Protein AF-A0A5N5WUH3-F1 (afdb_monomer_lite)

Structure (mmCIF, N/CA/C/O backbone):
data_AF-A0A5N5WUH3-F1
#
_entry.id   AF-A0A5N5WUH3-F1
#
loop_
_atom_site.group_PDB
_atom_site.id
_atom_site.type_symbol
_atom_site.label_atom_id
_atom_site.label_alt_id
_atom_site.label_comp_id
_atom_site.label_asym_id
_atom_site.label_entity_id
_atom_site.label_seq_id
_atom_site.pdbx_PDB_ins_code
_atom_site.Cartn_x
_atom_site.Cartn_y
_atom_site.Cartn_z
_atom_site.occupancy
_atom_site.B_iso_or_equiv
_atom_site.auth_seq_id
_atom_site.auth_comp_id
_atom_site.auth_asym_id
_atom_site.auth_atom_id
_atom_site.pdbx_PDB_model_num
ATOM 1 N N . MET A 1 1 ? 9.264 -6.923 16.067 1.00 54.09 1 MET A N 1
ATOM 2 C CA . MET A 1 1 ? 10.615 -6.624 15.528 1.00 54.09 1 MET A CA 1
ATOM 3 C C . MET A 1 1 ? 11.077 -7.596 14.438 1.00 54.09 1 MET A C 1
ATOM 5 O O . MET A 1 1 ? 11.606 -7.121 13.444 1.00 54.09 1 MET A O 1
ATOM 9 N N . ALA A 1 2 ? 10.842 -8.912 14.563 1.00 73.06 2 ALA A N 1
ATOM 10 C CA . ALA A 1 2 ? 11.359 -9.926 13.626 1.00 73.06 2 ALA A CA 1
ATOM 11 C C . ALA A 1 2 ? 10.974 -9.742 12.137 1.00 73.06 2 ALA A C 1
ATOM 13 O O . ALA A 1 2 ? 11.733 -10.150 11.269 1.00 73.06 2 ALA A O 1
ATOM 14 N N . VAL A 1 3 ? 9.836 -9.103 11.831 1.00 82.75 3 VAL A N 1
ATOM 15 C CA . VAL A 1 3 ? 9.354 -8.883 10.448 1.00 82.75 3 VAL A CA 1
ATOM 16 C C . VAL A 1 3 ? 9.852 -7.560 9.841 1.00 82.75 3 VAL A C 1
ATOM 18 O O . VAL A 1 3 ? 9.926 -7.424 8.625 1.00 82.75 3 VAL A O 1
ATOM 21 N N . LEU A 1 4 ? 10.246 -6.586 10.668 1.00 84.19 4 LEU A N 1
ATOM 22 C CA . LEU A 1 4 ? 10.604 -5.241 10.200 1.00 84.19 4 LEU A CA 1
ATOM 23 C C . LEU A 1 4 ? 11.957 -5.213 9.479 1.00 84.19 4 LEU A C 1
ATOM 25 O O . LEU A 1 4 ? 12.091 -4.570 8.442 1.00 84.19 4 LEU A O 1
ATOM 29 N N . LEU A 1 5 ? 12.953 -5.915 10.025 1.00 87.06 5 LEU A N 1
ATOM 30 C CA . LEU A 1 5 ? 14.276 -6.012 9.413 1.00 87.06 5 LEU A CA 1
ATOM 31 C C . LEU A 1 5 ? 14.218 -6.656 8.016 1.00 87.06 5 LEU A C 1
ATOM 33 O O . LEU A 1 5 ? 14.697 -6.020 7.078 1.00 87.06 5 LEU A O 1
ATOM 37 N N . PRO A 1 6 ? 13.614 -7.851 7.825 1.00 87.75 6 PRO A N 1
ATOM 38 C CA . PRO A 1 6 ? 13.508 -8.425 6.490 1.00 87.75 6 PRO A CA 1
ATOM 39 C C . PRO A 1 6 ? 12.703 -7.519 5.559 1.00 87.75 6 PRO A C 1
ATOM 41 O O . PRO A 1 6 ? 13.168 -7.280 4.454 1.00 87.75 6 PRO A O 1
ATOM 44 N N . HIS A 1 7 ? 11.585 -6.937 6.013 1.00 90.38 7 HIS A N 1
ATOM 45 C CA . HIS A 1 7 ? 10.790 -5.978 5.235 1.00 90.38 7 HIS A CA 1
ATOM 46 C C . HIS A 1 7 ? 11.635 -4.819 4.677 1.00 90.38 7 HIS A C 1
ATOM 48 O O . HIS A 1 7 ? 11.616 -4.563 3.474 1.00 90.38 7 HIS A O 1
ATOM 54 N N . ALA A 1 8 ? 12.429 -4.162 5.529 1.00 90.19 8 ALA A N 1
ATOM 55 C CA . ALA A 1 8 ? 13.298 -3.065 5.110 1.00 90.19 8 ALA A CA 1
ATOM 56 C C . ALA A 1 8 ? 14.394 -3.532 4.138 1.00 90.19 8 ALA A C 1
ATOM 58 O O . ALA A 1 8 ? 14.656 -2.864 3.141 1.00 90.19 8 ALA A O 1
ATOM 59 N N . VAL A 1 9 ? 15.009 -4.693 4.394 1.00 93.31 9 VAL A N 1
ATOM 60 C CA . VAL A 1 9 ? 16.072 -5.239 3.538 1.00 93.31 9 VAL A CA 1
ATOM 61 C C . VAL A 1 9 ? 15.551 -5.563 2.137 1.00 93.31 9 VAL A C 1
ATOM 63 O O . VAL A 1 9 ? 16.149 -5.105 1.165 1.00 93.31 9 VAL A O 1
ATOM 66 N N . VAL A 1 10 ? 14.435 -6.295 2.001 1.00 93.38 10 VAL A N 1
ATOM 67 C CA . VAL A 1 10 ? 13.874 -6.566 0.662 1.00 93.38 10 VAL A CA 1
ATOM 68 C C . VAL A 1 10 ? 13.368 -5.298 -0.018 1.00 93.38 10 VAL A C 1
ATOM 70 O O . VAL A 1 10 ? 13.587 -5.158 -1.217 1.00 93.38 10 VAL A O 1
ATOM 73 N N . GLY A 1 11 ? 12.798 -4.342 0.723 1.00 91.38 11 GLY A N 1
ATOM 74 C CA . GLY A 1 11 ? 12.430 -3.043 0.158 1.00 91.38 11 GLY A CA 1
ATOM 75 C C . GLY A 1 11 ? 13.620 -2.285 -0.431 1.00 91.38 11 GLY A C 1
ATOM 76 O O . GLY A 1 11 ? 13.530 -1.775 -1.546 1.00 91.38 11 GLY A O 1
ATOM 77 N N . CYS A 1 12 ? 14.761 -2.270 0.261 1.00 93.25 12 CYS A N 1
ATOM 78 C CA . CYS A 1 12 ? 15.993 -1.687 -0.270 1.00 93.25 12 CYS A CA 1
ATOM 79 C C . CYS A 1 12 ? 16.496 -2.431 -1.514 1.00 93.25 12 CYS A C 1
ATOM 81 O O . CYS A 1 12 ? 16.884 -1.787 -2.485 1.00 93.25 12 CYS A O 1
ATOM 83 N N . ILE A 1 13 ? 16.471 -3.768 -1.508 1.00 94.50 13 ILE A N 1
ATOM 84 C CA . ILE A 1 13 ? 16.893 -4.581 -2.660 1.00 94.50 13 ILE A CA 1
ATOM 85 C C . ILE A 1 13 ? 16.061 -4.235 -3.897 1.00 94.50 13 ILE A C 1
ATOM 87 O O . ILE A 1 13 ? 16.622 -4.039 -4.970 1.00 94.50 13 ILE A O 1
ATOM 91 N N . GLU A 1 14 ? 14.742 -4.118 -3.765 1.00 93.62 14 GLU A N 1
ATOM 92 C CA . GLU A 1 14 ? 13.878 -3.772 -4.896 1.00 93.62 14 GLU A CA 1
ATOM 93 C C . GLU A 1 14 ? 14.160 -2.391 -5.462 1.00 93.62 14 GLU A C 1
ATOM 95 O O . GLU A 1 14 ? 14.247 -2.244 -6.678 1.00 93.62 14 GLU A O 1
ATOM 100 N N . LEU A 1 15 ? 14.340 -1.395 -4.591 1.00 93.56 15 LEU A N 1
ATOM 101 C CA . LEU A 1 15 ? 14.677 -0.043 -5.021 1.00 93.56 15 LEU A CA 1
ATOM 102 C C . LEU A 1 15 ? 16.034 -0.014 -5.729 1.00 93.56 15 LEU A C 1
ATOM 104 O O . LEU A 1 15 ? 16.159 0.637 -6.761 1.00 93.56 15 LEU A O 1
ATOM 108 N N . ILE A 1 16 ? 17.030 -0.751 -5.226 1.00 95.75 16 ILE A N 1
ATOM 109 C CA . ILE A 1 16 ? 18.347 -0.867 -5.867 1.00 95.75 16 ILE A CA 1
ATOM 110 C C . ILE A 1 16 ? 18.229 -1.536 -7.238 1.00 95.75 16 ILE A C 1
ATOM 112 O O . ILE A 1 16 ? 18.835 -1.063 -8.193 1.00 95.75 16 ILE A O 1
ATOM 116 N N . LEU A 1 17 ? 17.453 -2.615 -7.359 1.00 94.62 17 LEU A N 1
ATOM 117 C CA . LEU A 1 17 ? 17.259 -3.294 -8.642 1.00 94.62 17 LEU A CA 1
ATOM 118 C C . LEU A 1 17 ? 16.541 -2.386 -9.646 1.00 94.62 17 LEU A C 1
ATOM 120 O O . LEU A 1 17 ? 16.988 -2.252 -10.782 1.00 94.62 17 LEU A O 1
ATOM 124 N N . PHE A 1 18 ? 15.473 -1.718 -9.217 1.00 94.81 18 PHE A N 1
ATOM 125 C CA . PHE A 1 18 ? 14.694 -0.842 -10.080 1.00 94.81 18 PHE A CA 1
ATOM 126 C C . PHE A 1 18 ? 15.494 0.390 -10.529 1.00 94.81 18 PHE A C 1
ATOM 128 O O . PHE A 1 18 ? 15.666 0.617 -11.725 1.00 94.81 18 PHE A O 1
ATOM 135 N N . TYR A 1 19 ? 16.051 1.157 -9.587 1.00 95.69 19 TYR A N 1
ATOM 136 C CA . TYR A 1 19 ? 16.817 2.369 -9.901 1.00 95.69 19 TYR A CA 1
ATOM 137 C C . TYR A 1 19 ? 18.219 2.085 -10.451 1.00 95.69 19 TYR A C 1
ATOM 139 O O . TYR A 1 19 ? 18.802 2.941 -11.111 1.00 95.69 19 TYR A O 1
ATOM 147 N N . GLY A 1 20 ? 18.749 0.880 -10.236 1.00 93.75 20 GLY A N 1
ATOM 148 C CA . GLY A 1 20 ? 19.971 0.393 -10.873 1.00 93.75 20 GLY A CA 1
ATOM 149 C C . GLY A 1 20 ? 19.796 0.017 -12.348 1.00 93.75 20 GLY A C 1
ATOM 150 O O . GLY A 1 20 ? 20.769 -0.378 -12.983 1.00 93.75 20 GLY A O 1
ATOM 151 N N . GLY A 1 21 ? 18.579 0.123 -12.897 1.00 92.00 21 GLY A N 1
ATOM 152 C CA . GLY A 1 21 ? 18.289 -0.152 -14.305 1.00 92.00 21 GLY A CA 1
ATOM 153 C C . GLY A 1 21 ? 18.177 -1.639 -14.646 1.00 92.00 21 GLY A C 1
ATOM 154 O O . GLY A 1 21 ? 18.241 -2.005 -15.820 1.00 92.00 21 GLY A O 1
ATOM 155 N N . PHE A 1 22 ? 18.015 -2.512 -13.648 1.00 91.81 22 PHE A N 1
ATOM 156 C CA . PHE A 1 22 ? 17.790 -3.933 -13.894 1.00 91.81 22 PHE A CA 1
ATOM 157 C C . PHE A 1 22 ? 16.345 -4.163 -14.354 1.00 91.81 22 PHE A C 1
ATOM 159 O O . PHE A 1 22 ? 15.407 -3.563 -13.837 1.00 91.81 22 PHE A O 1
ATOM 166 N N . GLY A 1 23 ? 16.147 -5.068 -15.316 1.00 91.88 23 GLY A N 1
ATOM 167 C CA . GLY A 1 23 ? 14.804 -5.497 -15.714 1.00 91.88 23 GLY A CA 1
ATOM 168 C C . GLY A 1 23 ? 14.095 -6.321 -14.629 1.00 91.88 23 GLY A C 1
ATOM 169 O O . GLY A 1 23 ? 14.688 -6.688 -13.611 1.00 91.88 23 GLY A O 1
ATOM 170 N N . CYS A 1 24 ? 12.830 -6.681 -14.880 1.00 93.81 24 CYS A N 1
ATOM 171 C CA . CYS A 1 24 ? 12.033 -7.524 -13.983 1.00 93.81 24 CYS A CA 1
ATOM 172 C C . CYS A 1 24 ? 12.616 -8.951 -13.880 1.00 93.81 24 CYS A C 1
ATOM 174 O O . CYS A 1 24 ? 12.277 -9.868 -14.637 1.00 93.81 24 CYS A O 1
ATOM 176 N N . SER A 1 25 ? 13.551 -9.121 -12.946 1.00 94.81 25 SER A N 1
ATOM 177 C CA . SER A 1 25 ? 14.251 -10.373 -12.668 1.00 94.81 25 SER A CA 1
ATOM 178 C C . SER A 1 25 ? 13.485 -11.243 -11.669 1.00 94.81 25 SER A C 1
ATOM 180 O O . SER A 1 25 ? 12.595 -10.779 -10.956 1.00 94.81 25 SER A O 1
ATOM 182 N N . LEU A 1 26 ? 13.864 -12.523 -11.569 1.00 95.81 26 LEU A N 1
ATOM 183 C CA . LEU A 1 26 ? 13.305 -13.420 -10.550 1.00 95.81 26 LEU A CA 1
ATOM 184 C C . LEU A 1 26 ? 13.586 -12.896 -9.133 1.00 95.81 26 LEU A C 1
ATOM 186 O O . LEU A 1 26 ? 12.734 -13.006 -8.257 1.00 95.81 26 LEU A O 1
ATOM 190 N N . LEU A 1 27 ? 14.755 -12.284 -8.923 1.00 95.50 27 LEU A N 1
ATOM 191 C CA . LEU A 1 27 ? 15.108 -11.675 -7.645 1.00 95.50 27 LEU A CA 1
ATOM 192 C C . LEU A 1 27 ? 14.184 -10.496 -7.311 1.00 95.50 27 LEU A C 1
ATOM 194 O O . LEU A 1 27 ? 13.710 -10.418 -6.183 1.00 95.50 27 LEU A O 1
ATOM 198 N N . ALA A 1 28 ? 13.880 -9.629 -8.285 1.00 94.75 28 ALA A N 1
ATOM 199 C CA . ALA A 1 28 ? 12.939 -8.521 -8.101 1.00 94.75 28 ALA A CA 1
ATOM 200 C C . ALA A 1 28 ? 11.526 -9.025 -7.763 1.00 94.75 28 ALA A C 1
ATOM 202 O O . ALA A 1 28 ? 10.893 -8.510 -6.843 1.00 94.75 28 ALA A O 1
ATOM 203 N N . LEU A 1 29 ? 11.060 -10.079 -8.444 1.00 96.56 29 LEU A N 1
ATOM 204 C CA . LEU A 1 29 ? 9.781 -10.719 -8.136 1.00 96.56 29 LEU A CA 1
ATOM 205 C C . LEU A 1 29 ? 9.758 -11.264 -6.701 1.00 96.56 29 LEU A C 1
ATOM 207 O O . LEU A 1 29 ? 8.851 -10.942 -5.936 1.00 96.56 29 LEU A O 1
ATOM 211 N N . ILE A 1 30 ? 10.750 -12.076 -6.322 1.00 95.88 30 ILE A N 1
ATOM 212 C CA . ILE A 1 30 ? 10.819 -12.678 -4.982 1.00 95.88 30 ILE A CA 1
ATOM 213 C C . ILE A 1 30 ? 10.890 -11.587 -3.911 1.00 95.88 30 ILE A C 1
ATOM 215 O O . ILE A 1 30 ? 10.153 -11.652 -2.927 1.00 95.88 30 ILE A O 1
ATOM 219 N N . ALA A 1 31 ? 11.724 -10.565 -4.116 1.00 95.38 31 ALA A N 1
ATOM 220 C CA . ALA A 1 31 ? 11.841 -9.447 -3.192 1.00 95.38 31 ALA A CA 1
ATOM 221 C C . ALA A 1 31 ? 10.498 -8.717 -3.026 1.00 95.38 31 ALA A C 1
ATOM 223 O O . ALA A 1 31 ? 10.083 -8.482 -1.894 1.00 95.38 31 ALA A O 1
ATOM 224 N N . CYS A 1 32 ? 9.756 -8.484 -4.113 1.00 95.56 32 CYS A N 1
ATOM 225 C CA . CYS A 1 32 ? 8.426 -7.872 -4.073 1.00 95.56 32 CYS A CA 1
ATOM 226 C C . CYS A 1 32 ? 7.384 -8.702 -3.342 1.00 95.56 32 CYS A C 1
ATOM 228 O O . CYS A 1 32 ? 6.569 -8.149 -2.599 1.00 95.56 32 CYS A O 1
ATOM 230 N N . LEU A 1 33 ? 7.385 -10.018 -3.544 1.00 95.31 33 LEU A N 1
ATOM 231 C CA . LEU A 1 33 ? 6.453 -10.913 -2.869 1.00 95.31 33 LEU A CA 1
ATOM 232 C C . LEU A 1 33 ? 6.749 -10.975 -1.368 1.00 95.31 33 LEU A C 1
ATOM 234 O O . LEU A 1 33 ? 5.825 -10.855 -0.564 1.00 95.31 33 LEU A O 1
ATOM 238 N N . ILE A 1 34 ? 8.023 -11.083 -0.978 1.00 94.44 34 ILE A N 1
ATOM 239 C CA . ILE A 1 34 ? 8.431 -11.056 0.435 1.00 94.44 34 ILE A CA 1
ATOM 240 C C . ILE A 1 34 ? 8.116 -9.691 1.050 1.00 94.44 34 ILE A C 1
ATOM 242 O O . ILE A 1 34 ? 7.560 -9.626 2.146 1.00 94.44 34 ILE A O 1
ATOM 246 N N . HIS A 1 35 ? 8.421 -8.593 0.358 1.00 94.56 35 HIS A N 1
ATOM 247 C CA . HIS A 1 35 ? 8.119 -7.249 0.838 1.00 94.56 35 HIS A CA 1
ATOM 248 C C . HIS A 1 35 ? 6.606 -7.092 1.035 1.00 94.56 35 HIS A C 1
ATOM 250 O O . HIS A 1 35 ? 6.165 -6.740 2.122 1.00 94.56 35 HIS A O 1
ATOM 256 N N . SER A 1 36 ? 5.793 -7.469 0.051 1.00 93.31 36 SER A N 1
ATOM 257 C CA . SER A 1 36 ? 4.331 -7.374 0.143 1.00 93.31 36 SER A CA 1
ATOM 258 C C . SER A 1 36 ? 3.754 -8.270 1.252 1.00 93.31 36 SER A C 1
ATOM 260 O O . SER A 1 36 ? 2.882 -7.834 2.002 1.00 93.31 36 SER A O 1
ATOM 262 N N . ALA A 1 37 ? 4.271 -9.491 1.426 1.00 90.44 37 ALA A N 1
ATOM 263 C CA . ALA A 1 37 ? 3.858 -10.399 2.499 1.00 90.44 37 ALA A CA 1
ATOM 264 C C . ALA A 1 37 ? 4.236 -9.868 3.892 1.00 90.44 37 ALA A C 1
ATOM 266 O O . ALA A 1 37 ? 3.417 -9.876 4.813 1.00 90.44 37 ALA A O 1
ATOM 267 N N . THR A 1 38 ? 5.460 -9.363 4.050 1.00 91.06 38 THR A N 1
ATOM 268 C CA . THR A 1 38 ? 5.910 -8.758 5.312 1.00 91.06 38 THR A CA 1
ATOM 269 C C . THR A 1 38 ? 5.144 -7.470 5.622 1.00 91.06 38 THR A C 1
ATOM 271 O O . THR A 1 38 ? 4.783 -7.258 6.777 1.00 91.06 38 THR A O 1
ATOM 274 N N . SER A 1 39 ? 4.791 -6.661 4.616 1.00 89.38 39 SER A N 1
ATOM 275 C CA . SER A 1 39 ? 3.902 -5.504 4.783 1.00 89.38 39 SER A CA 1
ATOM 276 C C . SER A 1 39 ? 2.512 -5.897 5.270 1.00 89.38 39 SER A C 1
ATOM 278 O O . SER A 1 39 ? 1.973 -5.238 6.153 1.00 89.38 39 SER A O 1
ATOM 280 N N . LEU A 1 40 ? 1.917 -6.960 4.717 1.00 88.38 40 LEU A N 1
ATOM 281 C CA . LEU A 1 40 ? 0.609 -7.461 5.158 1.00 88.38 40 LEU A CA 1
ATOM 282 C C . LEU A 1 40 ? 0.661 -7.936 6.614 1.00 88.38 40 LEU A C 1
ATOM 284 O O . LEU A 1 40 ? -0.216 -7.598 7.410 1.00 88.38 40 LEU A O 1
ATOM 288 N N . ALA A 1 41 ? 1.729 -8.646 6.984 1.00 85.50 41 ALA A N 1
ATOM 289 C CA . ALA A 1 41 ? 1.965 -9.054 8.364 1.00 85.50 41 ALA A CA 1
ATOM 290 C C . ALA A 1 41 ? 2.133 -7.849 9.309 1.00 85.50 41 ALA A C 1
ATOM 292 O O . ALA A 1 41 ? 1.631 -7.880 10.429 1.00 85.50 41 ALA A O 1
ATOM 293 N N . LEU A 1 42 ? 2.782 -6.767 8.865 1.00 84.69 42 LEU A N 1
ATOM 294 C CA . LEU A 1 42 ? 2.892 -5.523 9.637 1.00 84.69 42 LEU A CA 1
ATOM 295 C C . LEU A 1 42 ? 1.545 -4.786 9.738 1.00 84.69 42 LEU A C 1
ATOM 297 O O . LEU A 1 42 ? 1.170 -4.348 10.823 1.00 84.69 42 LEU A O 1
ATOM 301 N N . ALA A 1 43 ? 0.779 -4.708 8.645 1.00 83.62 43 ALA A N 1
ATOM 302 C CA . ALA A 1 43 ? -0.545 -4.080 8.608 1.00 83.62 43 ALA A CA 1
ATOM 303 C C . ALA A 1 43 ? -1.575 -4.797 9.503 1.00 83.62 43 ALA A C 1
ATOM 305 O O . ALA A 1 43 ? -2.571 -4.202 9.929 1.00 83.62 43 ALA A O 1
ATOM 306 N N . LYS A 1 44 ? -1.334 -6.071 9.837 1.00 75.81 44 LYS A N 1
ATOM 307 C CA . LYS A 1 44 ? -2.128 -6.817 10.819 1.00 75.81 44 LYS A CA 1
ATOM 308 C C . LYS A 1 44 ? -2.075 -6.200 12.224 1.00 75.81 44 LYS A C 1
ATOM 310 O O . LYS A 1 44 ? -3.056 -6.292 12.950 1.00 75.81 44 LYS A O 1
ATOM 315 N N . HIS A 1 45 ? -0.979 -5.561 12.601 1.00 73.31 45 HIS A N 1
ATOM 316 C CA . HIS A 1 45 ? -0.809 -4.978 13.937 1.00 73.31 45 HIS A CA 1
ATOM 317 C C . HIS A 1 45 ? -0.881 -3.448 13.916 1.00 73.31 45 HIS A C 1
ATOM 319 O O . HIS A 1 45 ? -0.433 -2.781 14.845 1.00 73.31 45 HIS A O 1
ATOM 325 N N . LEU A 1 46 ? -1.395 -2.878 12.823 1.00 75.25 46 LEU A N 1
ATOM 326 C CA . LEU A 1 46 ? -1.516 -1.440 12.668 1.00 75.25 46 LEU A CA 1
ATOM 327 C C . LEU A 1 46 ? -2.814 -0.948 13.319 1.00 75.25 46 LEU A C 1
ATOM 329 O O . LEU A 1 46 ? -3.879 -1.073 12.720 1.00 75.25 46 LEU A O 1
ATOM 333 N N . HIS A 1 47 ? -2.688 -0.339 14.496 1.00 71.38 47 HIS A N 1
ATOM 334 C CA . HIS A 1 47 ? -3.781 0.332 15.220 1.00 71.38 47 HIS A CA 1
ATOM 335 C C . HIS A 1 47 ? -3.854 1.842 14.927 1.00 71.38 47 HIS A C 1
ATOM 337 O O . HIS A 1 47 ? -4.749 2.553 15.381 1.00 71.38 47 HIS A O 1
ATOM 343 N N . ARG A 1 48 ? -2.925 2.344 14.103 1.00 73.94 48 ARG A N 1
ATOM 344 C CA . ARG A 1 48 ? -2.820 3.768 13.783 1.00 73.94 48 ARG A CA 1
ATOM 345 C C . ARG A 1 48 ? -3.879 4.231 12.793 1.00 73.94 48 ARG A C 1
ATOM 347 O O . ARG A 1 48 ? -4.104 3.622 11.740 1.00 73.94 48 ARG A O 1
ATOM 354 N N . GLY A 1 49 ? -4.424 5.407 13.088 1.00 78.62 49 GLY A N 1
ATOM 355 C CA . GLY A 1 49 ? -5.458 6.037 12.281 1.00 78.62 49 GLY A CA 1
ATOM 356 C C . GLY A 1 49 ? -6.843 5.464 12.531 1.00 78.62 49 GLY A C 1
ATOM 357 O O . GLY A 1 49 ? -7.111 4.822 13.543 1.00 78.62 49 GLY A O 1
ATOM 358 N N . TYR A 1 50 ? -7.733 5.695 11.572 1.00 82.38 50 TYR A N 1
ATOM 359 C CA . TYR A 1 50 ? -9.024 5.026 11.524 1.00 82.38 50 TYR A CA 1
ATOM 360 C C . TYR A 1 50 ? -8.881 3.657 10.842 1.00 82.38 50 TYR A C 1
ATOM 362 O O . TYR A 1 50 ? -8.896 3.556 9.611 1.00 82.38 50 TYR A O 1
ATOM 370 N N . GLU A 1 51 ? -8.721 2.604 11.651 1.00 81.44 51 GLU A N 1
ATOM 371 C CA . GLU A 1 51 ? -8.434 1.230 11.204 1.00 81.44 51 GLU A CA 1
ATOM 372 C C . GLU A 1 51 ? -9.291 0.709 10.037 1.00 81.44 51 GLU A C 1
ATOM 374 O O . GLU A 1 51 ? -8.716 0.094 9.130 1.00 81.44 51 GLU A O 1
ATOM 379 N N . PRO A 1 52 ? -10.623 0.945 9.993 1.00 82.06 52 PRO A N 1
ATOM 380 C CA . PRO A 1 52 ? -11.464 0.467 8.895 1.00 82.06 52 PRO A CA 1
ATOM 381 C C . PRO A 1 52 ? -11.089 1.039 7.523 1.00 82.06 52 PRO A C 1
ATOM 383 O O . PRO A 1 52 ? -11.505 0.489 6.507 1.00 82.06 52 PRO A O 1
ATOM 386 N N . ILE A 1 53 ? -10.312 2.125 7.482 1.00 85.12 53 ILE A N 1
ATOM 387 C CA . ILE A 1 53 ? -9.813 2.746 6.251 1.00 85.12 53 ILE A CA 1
ATOM 388 C C . ILE A 1 53 ? -8.313 2.488 6.090 1.00 85.12 53 ILE A C 1
ATOM 390 O O . ILE A 1 53 ? -7.876 2.053 5.022 1.00 85.12 53 ILE A O 1
ATOM 394 N N . THR A 1 54 ? -7.506 2.711 7.130 1.00 88.50 54 THR A N 1
ATOM 395 C CA . THR A 1 54 ? -6.040 2.638 7.018 1.00 88.50 54 THR A CA 1
ATOM 396 C C . THR A 1 54 ? -5.542 1.234 6.709 1.00 88.50 54 THR A C 1
ATOM 398 O O . THR A 1 54 ? -4.695 1.062 5.829 1.00 88.50 54 THR A O 1
ATOM 401 N N . ARG A 1 55 ? -6.080 0.206 7.372 1.00 89.12 55 ARG A N 1
ATOM 402 C CA . ARG A 1 55 ? -5.603 -1.173 7.189 1.00 89.12 55 ARG A CA 1
ATOM 403 C C . ARG A 1 55 ? -5.936 -1.713 5.795 1.00 89.12 55 ARG A C 1
ATOM 405 O O . ARG A 1 55 ? -5.000 -2.171 5.132 1.00 89.12 55 ARG A O 1
ATOM 412 N N . PRO A 1 56 ? -7.179 -1.591 5.282 1.00 91.25 56 PRO A N 1
ATOM 413 C CA . PRO A 1 56 ? -7.481 -1.980 3.906 1.00 91.25 56 PRO A CA 1
ATOM 414 C C . PRO A 1 56 ? -6.661 -1.214 2.868 1.00 91.25 56 PRO A C 1
ATOM 416 O O . PRO A 1 56 ? -6.267 -1.799 1.866 1.00 91.25 56 PRO A O 1
ATOM 419 N N . THR A 1 57 ? -6.338 0.057 3.124 1.00 93.94 57 THR A N 1
ATOM 420 C CA . THR A 1 57 ? -5.483 0.874 2.244 1.00 93.94 57 THR A CA 1
ATOM 421 C C . THR A 1 57 ? -4.087 0.260 2.088 1.00 93.94 57 THR A C 1
ATOM 423 O O . THR A 1 57 ? -3.624 0.048 0.962 1.00 93.94 57 THR A O 1
ATOM 426 N N . TYR A 1 58 ? -3.442 -0.110 3.202 1.00 92.31 58 TYR A N 1
ATOM 427 C CA . TYR A 1 58 ? -2.154 -0.810 3.177 1.00 92.31 58 TYR A CA 1
ATOM 428 C C . TYR A 1 58 ? -2.261 -2.203 2.551 1.00 92.31 58 TYR A C 1
ATOM 430 O O . TYR A 1 58 ? -1.430 -2.578 1.723 1.00 92.31 58 TYR A O 1
ATOM 438 N N . GLN A 1 59 ? -3.275 -2.982 2.927 1.00 92.69 59 GLN A N 1
ATOM 439 C CA . GLN A 1 59 ? -3.451 -4.348 2.433 1.00 92.69 59 GLN A CA 1
ATOM 440 C C . GLN A 1 59 ? -3.677 -4.378 0.919 1.00 92.69 59 GLN A C 1
ATOM 442 O O . GLN A 1 59 ? -2.976 -5.096 0.207 1.00 92.69 59 GLN A O 1
ATOM 447 N N . ALA A 1 60 ? -4.592 -3.549 0.416 1.00 94.44 60 ALA A N 1
ATOM 448 C CA . ALA A 1 60 ? -4.879 -3.431 -1.007 1.00 94.44 60 ALA A CA 1
ATOM 449 C C . ALA A 1 60 ? -3.644 -2.999 -1.803 1.00 94.44 60 ALA A C 1
ATOM 451 O O . ALA A 1 60 ? -3.383 -3.564 -2.860 1.00 94.44 60 ALA A O 1
ATOM 452 N N . GLY A 1 61 ? -2.847 -2.057 -1.285 1.00 94.00 61 GLY A N 1
ATOM 453 C CA . GLY A 1 61 ? -1.628 -1.603 -1.961 1.00 94.00 61 GLY A CA 1
ATOM 454 C C . GLY A 1 61 ? -0.621 -2.737 -2.162 1.00 94.00 61 GLY A C 1
ATOM 455 O O . GLY A 1 61 ? -0.074 -2.899 -3.250 1.00 94.00 61 GLY A O 1
ATOM 456 N N . ASN A 1 62 ? -0.435 -3.578 -1.140 1.00 93.38 62 ASN A N 1
ATOM 457 C CA . ASN A 1 62 ? 0.470 -4.726 -1.215 1.00 93.38 62 ASN A CA 1
ATOM 458 C C . ASN A 1 62 ? -0.077 -5.860 -2.099 1.00 93.38 62 ASN A C 1
ATOM 460 O O . ASN A 1 62 ? 0.689 -6.478 -2.836 1.00 93.38 62 ASN A O 1
ATOM 464 N N . ILE A 1 63 ? -1.393 -6.109 -2.084 1.00 94.31 63 ILE A N 1
ATOM 465 C CA . ILE A 1 63 ? -2.039 -7.086 -2.980 1.00 94.31 63 ILE A CA 1
ATOM 466 C C . ILE A 1 63 ? -1.915 -6.642 -4.442 1.00 94.31 63 ILE A C 1
ATOM 468 O O . ILE A 1 63 ? -1.500 -7.430 -5.296 1.00 94.31 63 ILE A O 1
ATOM 472 N N . LEU A 1 64 ? -2.238 -5.377 -4.730 1.00 95.12 64 LEU A N 1
ATOM 473 C CA . LEU A 1 64 ? -2.136 -4.799 -6.069 1.00 95.12 64 LEU A CA 1
ATOM 474 C C . LEU A 1 64 ? -0.705 -4.914 -6.590 1.00 95.12 64 LEU A C 1
ATOM 476 O O . LEU A 1 64 ? -0.476 -5.433 -7.678 1.00 95.12 64 LEU A O 1
ATOM 480 N N . ARG A 1 65 ? 0.263 -4.501 -5.773 1.00 94.81 65 ARG A N 1
ATOM 481 C CA . ARG A 1 65 ? 1.681 -4.533 -6.114 1.00 94.81 65 ARG A CA 1
ATOM 482 C C . ARG A 1 65 ? 2.191 -5.943 -6.418 1.00 94.81 65 ARG A C 1
ATOM 484 O O . ARG A 1 65 ? 2.820 -6.140 -7.454 1.00 94.81 65 ARG A O 1
ATOM 491 N N . ALA A 1 66 ? 1.885 -6.928 -5.572 1.00 95.50 66 ALA A N 1
ATOM 492 C CA . ALA A 1 66 ? 2.250 -8.321 -5.829 1.00 95.50 66 ALA A CA 1
ATOM 493 C C . ALA A 1 66 ? 1.638 -8.843 -7.143 1.00 95.50 66 ALA A C 1
ATOM 495 O O . ALA A 1 66 ? 2.304 -9.542 -7.906 1.00 95.50 66 ALA A O 1
ATOM 496 N N . THR A 1 67 ? 0.392 -8.458 -7.430 1.00 95.56 67 THR A N 1
ATOM 497 C CA . THR A 1 67 ? -0.327 -8.864 -8.647 1.00 95.56 67 THR A CA 1
ATOM 498 C C . THR A 1 67 ? 0.299 -8.259 -9.904 1.00 95.56 67 THR A C 1
ATOM 500 O O . THR A 1 67 ? 0.586 -8.987 -10.855 1.00 95.56 67 THR A O 1
ATOM 503 N N . ILE A 1 68 ? 0.572 -6.949 -9.903 1.00 96.12 68 ILE A N 1
ATOM 504 C CA . ILE A 1 68 ? 1.220 -6.266 -11.032 1.00 96.12 68 ILE A CA 1
ATOM 505 C C . ILE A 1 68 ? 2.641 -6.806 -11.236 1.00 96.12 68 ILE A C 1
ATOM 507 O O . ILE A 1 68 ? 3.033 -7.057 -12.371 1.00 96.12 68 ILE A O 1
ATOM 511 N N . MET A 1 69 ? 3.394 -7.065 -10.161 1.00 97.00 69 MET A N 1
ATOM 512 C CA . MET A 1 69 ? 4.742 -7.634 -10.265 1.00 97.00 69 MET A CA 1
ATOM 513 C C . MET A 1 69 ? 4.742 -9.033 -10.893 1.00 97.00 69 MET A C 1
ATOM 515 O O . MET A 1 69 ? 5.584 -9.331 -11.739 1.00 97.00 69 MET A O 1
ATOM 519 N N . LEU A 1 70 ? 3.798 -9.897 -10.507 1.00 97.38 70 LEU A N 1
ATOM 520 C CA . LEU A 1 70 ? 3.638 -11.212 -11.133 1.00 97.38 70 LEU A CA 1
ATOM 521 C C . LEU A 1 70 ? 3.363 -11.068 -12.630 1.00 97.38 70 LEU A C 1
ATOM 523 O O . LEU A 1 70 ? 4.022 -11.717 -13.442 1.00 97.38 70 LEU A O 1
ATOM 527 N N . TYR A 1 71 ? 2.432 -10.185 -12.994 1.00 96.75 71 TYR A N 1
ATOM 528 C CA . TYR A 1 71 ? 2.135 -9.899 -14.392 1.00 96.75 71 TYR A CA 1
ATOM 529 C C . TYR A 1 71 ? 3.373 -9.388 -15.142 1.00 96.75 71 TYR A C 1
ATOM 531 O O . TYR A 1 71 ? 3.702 -9.935 -16.195 1.00 96.75 71 TYR A O 1
ATOM 539 N N . ALA A 1 72 ? 4.107 -8.420 -14.588 1.00 96.88 72 ALA A N 1
ATOM 540 C CA . ALA A 1 72 ? 5.333 -7.875 -15.170 1.00 96.88 72 ALA A CA 1
ATOM 541 C C . ALA A 1 72 ? 6.400 -8.957 -15.394 1.00 96.88 72 ALA A C 1
ATOM 543 O O . ALA A 1 72 ? 7.041 -9.006 -16.444 1.00 96.88 72 ALA A O 1
ATOM 544 N N . TYR A 1 7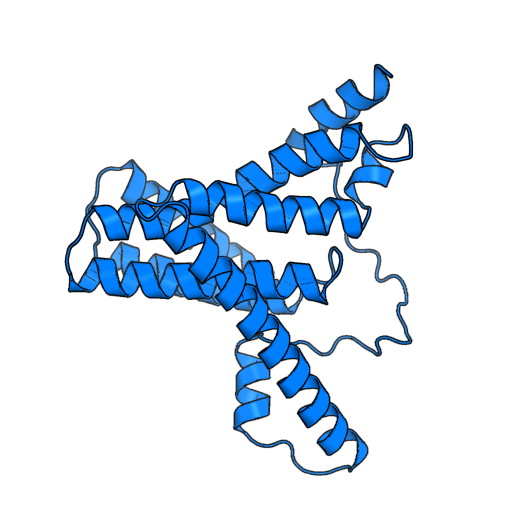3 ? 6.559 -9.878 -14.440 1.00 97.19 73 TYR A N 1
ATOM 545 C CA . TYR A 1 73 ? 7.536 -10.955 -14.552 1.00 97.19 73 TYR A CA 1
ATOM 546 C C . TYR A 1 73 ? 7.204 -11.946 -15.672 1.00 97.19 73 TYR A C 1
ATOM 548 O O . TYR A 1 73 ? 8.117 -12.385 -16.376 1.00 97.19 73 TYR A O 1
ATOM 556 N N . TYR A 1 74 ? 5.931 -12.310 -15.849 1.00 97.31 74 TYR A N 1
ATOM 557 C CA . TYR A 1 74 ? 5.523 -13.257 -16.892 1.00 97.31 74 TYR A CA 1
ATOM 558 C C . TYR A 1 74 ? 5.430 -12.614 -18.277 1.00 97.31 74 TYR A C 1
ATOM 560 O O . TYR A 1 74 ? 5.889 -13.205 -19.250 1.00 97.31 74 TYR A O 1
ATOM 568 N N . SER A 1 75 ? 4.876 -11.405 -18.362 1.00 96.56 75 SER A N 1
ATOM 569 C CA . SER A 1 75 ? 4.733 -10.660 -19.621 1.00 96.56 75 SER A CA 1
ATOM 570 C C . SER A 1 75 ? 6.038 -10.023 -20.098 1.00 96.56 75 SER A C 1
ATOM 572 O O . SER A 1 75 ? 6.143 -9.660 -21.266 1.00 96.56 75 SER A O 1
ATOM 574 N N . LYS A 1 76 ? 7.028 -9.885 -19.204 1.00 94.81 76 LYS A N 1
ATOM 575 C CA . LYS A 1 76 ? 8.267 -9.126 -19.433 1.00 94.81 76 LYS A CA 1
ATOM 576 C C . LYS A 1 76 ? 8.012 -7.660 -19.794 1.00 94.81 76 LYS A C 1
ATOM 578 O O . LYS A 1 76 ? 8.870 -7.027 -20.401 1.00 94.81 76 LYS A O 1
ATOM 583 N N . ASP A 1 77 ? 6.862 -7.121 -19.393 1.00 95.44 77 ASP A N 1
ATOM 584 C CA . ASP A 1 77 ? 6.490 -5.737 -19.649 1.00 95.44 77 ASP A CA 1
ATOM 585 C C . ASP A 1 77 ? 7.226 -4.779 -18.686 1.00 95.44 77 ASP A C 1
ATOM 587 O O . ASP A 1 77 ? 6.999 -4.824 -17.468 1.00 95.44 77 ASP A O 1
ATOM 591 N N . PRO A 1 78 ? 8.109 -3.898 -19.196 1.00 94.56 78 PRO A N 1
ATOM 592 C CA . PRO A 1 78 ? 8.809 -2.922 -18.368 1.00 94.56 78 PRO A CA 1
ATOM 593 C C . PRO A 1 78 ? 7.867 -1.872 -17.762 1.00 94.56 78 PRO A C 1
ATOM 595 O O . PRO A 1 78 ? 8.166 -1.353 -16.686 1.00 94.56 78 PRO A O 1
ATOM 598 N N . VAL A 1 79 ? 6.729 -1.579 -18.403 1.00 96.19 79 VAL A N 1
ATOM 599 C CA . VAL A 1 79 ? 5.743 -0.616 -17.891 1.00 96.19 79 VAL A CA 1
ATOM 600 C C . VAL A 1 79 ? 5.034 -1.196 -16.673 1.00 96.19 79 VAL A C 1
ATOM 602 O O . VAL A 1 79 ? 4.969 -0.551 -15.628 1.00 96.19 79 VAL A O 1
ATOM 605 N N . ALA A 1 80 ? 4.595 -2.454 -16.744 1.00 95.75 80 ALA A N 1
ATOM 606 C CA . ALA A 1 80 ? 4.060 -3.148 -15.579 1.00 95.75 80 ALA A CA 1
ATOM 607 C C . ALA A 1 80 ? 5.082 -3.250 -14.433 1.00 95.75 80 ALA A C 1
ATOM 609 O O . ALA A 1 80 ? 4.714 -3.128 -13.265 1.00 95.75 80 ALA A O 1
ATOM 610 N N . TYR A 1 81 ? 6.371 -3.445 -14.737 1.00 96.75 81 TYR A N 1
ATOM 611 C CA . TYR A 1 81 ? 7.400 -3.471 -13.695 1.00 96.75 81 TYR A CA 1
ATOM 612 C C . TYR A 1 81 ? 7.534 -2.113 -12.991 1.00 96.75 81 TYR A C 1
ATOM 614 O O . TYR A 1 81 ? 7.555 -2.065 -11.761 1.00 96.75 81 TYR A O 1
ATOM 622 N N . HIS A 1 82 ? 7.545 -1.017 -13.755 1.00 96.19 82 HIS A N 1
ATOM 623 C CA . HIS A 1 82 ? 7.479 0.343 -13.218 1.00 96.19 82 HIS A CA 1
ATOM 624 C C . HIS A 1 82 ? 6.251 0.541 -12.317 1.00 96.19 82 HIS A C 1
ATOM 626 O O . HIS A 1 82 ? 6.380 0.975 -11.170 1.00 96.19 82 HIS A O 1
ATOM 632 N N . ASP A 1 83 ? 5.068 0.153 -12.793 1.00 96.25 83 ASP A N 1
ATOM 633 C CA . ASP A 1 83 ? 3.810 0.328 -12.066 1.00 96.25 83 ASP A CA 1
ATOM 634 C C . ASP A 1 83 ? 3.761 -0.480 -10.761 1.00 96.25 83 ASP A C 1
ATOM 636 O O . ASP A 1 83 ? 3.174 -0.032 -9.776 1.00 96.25 83 ASP A O 1
ATOM 640 N N . ALA A 1 84 ? 4.426 -1.637 -10.699 1.00 95.62 84 ALA A N 1
ATOM 641 C CA . ALA A 1 84 ? 4.576 -2.394 -9.456 1.00 95.62 84 ALA A CA 1
ATOM 642 C C . ALA A 1 84 ? 5.469 -1.679 -8.424 1.00 95.62 84 ALA A C 1
ATOM 644 O O . ALA A 1 84 ? 5.328 -1.908 -7.222 1.00 95.62 84 ALA A O 1
ATOM 645 N N . MET A 1 85 ? 6.394 -0.822 -8.864 1.00 94.81 85 MET A N 1
ATOM 646 C CA . MET A 1 85 ? 7.313 -0.086 -7.986 1.00 94.81 85 MET A CA 1
ATOM 647 C C . MET A 1 85 ? 6.734 1.230 -7.485 1.00 94.81 85 MET A C 1
ATOM 649 O O . MET A 1 85 ? 7.095 1.677 -6.392 1.00 94.81 85 MET A O 1
ATOM 653 N N . MET A 1 86 ? 5.800 1.831 -8.224 1.00 94.31 86 MET A N 1
ATOM 654 C CA . MET A 1 86 ? 5.210 3.111 -7.838 1.00 94.31 86 MET A CA 1
ATOM 655 C C . MET A 1 86 ? 4.619 3.099 -6.422 1.00 94.31 86 MET A C 1
ATOM 657 O O . MET A 1 86 ? 5.026 3.970 -5.655 1.00 94.31 86 MET A O 1
ATOM 661 N N . PRO A 1 87 ? 3.805 2.110 -5.987 1.00 93.00 87 PRO A N 1
ATOM 662 C CA . PRO A 1 87 ? 3.224 2.079 -4.639 1.00 93.00 87 PRO A CA 1
ATOM 663 C C . PRO A 1 87 ? 4.221 2.129 -3.466 1.00 93.00 87 PRO A C 1
ATOM 665 O O . PRO A 1 87 ? 3.835 2.533 -2.370 1.00 93.00 87 PRO A O 1
ATOM 668 N N . ILE A 1 88 ? 5.495 1.750 -3.656 1.00 90.50 88 ILE A N 1
ATOM 669 C CA . ILE A 1 88 ? 6.528 1.845 -2.599 1.00 90.50 88 ILE A CA 1
ATOM 670 C C . ILE A 1 88 ? 6.740 3.304 -2.173 1.00 90.50 88 ILE A C 1
ATOM 672 O O . ILE A 1 88 ? 6.946 3.598 -0.993 1.00 90.50 88 ILE A O 1
ATOM 676 N N . HIS A 1 89 ? 6.631 4.232 -3.124 1.00 90.12 89 HIS A N 1
ATOM 677 C CA . HIS A 1 89 ? 6.817 5.663 -2.895 1.00 90.12 89 HIS A CA 1
ATOM 678 C C . HIS A 1 89 ? 5.695 6.275 -2.045 1.00 90.12 89 HIS A C 1
ATOM 680 O O . HIS A 1 89 ? 5.867 7.364 -1.495 1.00 90.12 89 HIS A O 1
ATOM 686 N N . GLY A 1 90 ? 4.593 5.544 -1.832 1.00 89.44 90 GLY A N 1
ATOM 687 C CA . GLY A 1 90 ? 3.513 5.906 -0.917 1.00 89.44 90 GLY A CA 1
ATOM 688 C C . GLY A 1 90 ? 4.003 6.284 0.481 1.00 89.44 90 GLY A C 1
ATOM 689 O O . GLY A 1 90 ? 3.419 7.164 1.110 1.00 89.44 90 GLY A O 1
ATOM 690 N N . PHE A 1 91 ? 5.114 5.711 0.963 1.00 87.38 91 PHE A N 1
ATOM 691 C CA . PHE A 1 91 ? 5.703 6.121 2.243 1.00 87.38 91 PHE A CA 1
ATOM 692 C C . PHE A 1 91 ? 6.166 7.587 2.236 1.00 87.38 91 PHE A C 1
ATOM 694 O O . PHE A 1 91 ? 5.863 8.332 3.170 1.00 87.38 91 PHE A O 1
ATOM 701 N N . ALA A 1 92 ? 6.860 8.019 1.179 1.00 88.94 92 ALA A N 1
ATOM 702 C CA . ALA A 1 92 ? 7.324 9.397 1.042 1.00 88.94 92 ALA A CA 1
ATOM 703 C C . ALA A 1 92 ? 6.138 10.366 0.926 1.00 88.94 92 ALA A C 1
ATOM 705 O O . ALA A 1 92 ? 6.092 11.366 1.644 1.00 88.94 92 ALA A O 1
ATOM 706 N N . TYR A 1 93 ? 5.131 10.022 0.112 1.00 92.75 93 TYR A N 1
ATOM 707 C CA . TYR A 1 93 ? 3.903 10.815 0.002 1.00 92.75 93 TYR A CA 1
ATOM 708 C C . TYR A 1 93 ? 3.142 10.897 1.329 1.00 92.75 93 TYR A C 1
ATOM 710 O O . TYR A 1 93 ? 2.669 11.969 1.693 1.00 92.75 93 TYR A O 1
ATOM 718 N N . THR A 1 94 ? 3.082 9.806 2.102 1.00 92.25 94 THR A N 1
ATOM 719 C CA . THR A 1 94 ? 2.429 9.800 3.423 1.00 92.25 94 THR A CA 1
ATOM 720 C C . THR A 1 94 ? 3.118 10.788 4.357 1.00 92.25 94 THR A C 1
ATOM 722 O O . THR A 1 94 ? 2.451 11.548 5.051 1.00 92.25 94 THR A O 1
ATOM 725 N N . ARG A 1 95 ? 4.457 10.830 4.360 1.00 89.75 95 ARG A N 1
ATOM 726 C CA . ARG A 1 95 ? 5.219 11.788 5.175 1.00 89.75 95 ARG A CA 1
ATOM 727 C C . ARG A 1 95 ? 4.994 13.232 4.744 1.00 89.75 95 ARG A C 1
ATOM 729 O O . ARG A 1 95 ? 4.789 14.080 5.607 1.00 89.75 95 ARG A O 1
ATOM 736 N N . ALA A 1 96 ? 4.980 13.498 3.441 1.00 91.06 96 ALA A N 1
ATOM 737 C CA . ALA A 1 96 ? 4.687 14.829 2.920 1.00 91.06 96 ALA A CA 1
ATOM 738 C C . ALA A 1 96 ? 3.272 15.290 3.311 1.00 91.06 96 ALA A C 1
ATOM 740 O O . ALA A 1 96 ? 3.107 16.393 3.829 1.00 91.06 96 ALA A O 1
ATOM 741 N N . LEU A 1 97 ? 2.265 14.427 3.144 1.00 92.19 97 LEU A N 1
ATOM 742 C CA . LEU A 1 97 ? 0.881 14.735 3.506 1.00 92.19 97 LEU A CA 1
ATOM 743 C C . LEU A 1 97 ? 0.686 14.886 5.015 1.00 92.19 97 LEU A C 1
ATOM 745 O O . LEU A 1 97 ? -0.038 15.783 5.424 1.00 92.19 97 LEU A O 1
ATOM 749 N N . LEU A 1 98 ? 1.353 14.083 5.851 1.00 90.25 98 LEU A N 1
ATOM 750 C CA . LEU A 1 98 ? 1.353 14.299 7.303 1.00 90.25 98 LEU A CA 1
ATOM 751 C C . LEU A 1 98 ? 1.954 15.659 7.668 1.00 90.25 98 LEU A C 1
ATOM 753 O O . LEU A 1 98 ? 1.421 16.339 8.536 1.00 90.25 98 LEU A O 1
ATOM 757 N N . GLY A 1 99 ? 3.026 16.075 6.989 1.00 87.69 99 GLY A N 1
ATOM 758 C CA . GLY A 1 99 ? 3.589 17.415 7.136 1.00 87.69 99 GLY A CA 1
ATOM 759 C C . GLY A 1 99 ? 2.564 18.504 6.812 1.00 87.69 99 GLY A C 1
ATOM 760 O O . GLY A 1 99 ? 2.301 19.362 7.645 1.00 87.69 99 GLY A O 1
ATOM 761 N N . LEU A 1 100 ? 1.941 18.430 5.635 1.00 89.69 100 LEU A N 1
ATOM 762 C CA . LEU A 1 100 ? 0.965 19.422 5.173 1.00 89.69 100 LEU A CA 1
ATOM 763 C C . LEU A 1 100 ? -0.290 19.452 6.055 1.00 89.69 100 LEU A C 1
ATOM 765 O O . LEU A 1 100 ? -0.610 20.476 6.656 1.00 89.69 100 LEU A O 1
ATOM 769 N N . LEU A 1 101 ? -0.974 18.316 6.190 1.00 89.88 101 LEU A N 1
ATOM 770 C CA . LEU A 1 101 ? -2.215 18.209 6.957 1.00 89.88 101 LEU A CA 1
ATOM 771 C C . LEU A 1 101 ? -1.982 18.463 8.452 1.00 89.88 101 LEU A C 1
ATOM 773 O O . LEU A 1 101 ? -2.807 19.097 9.102 1.00 89.88 101 LEU A O 1
ATOM 777 N N . GLY A 1 102 ? -0.835 18.039 8.992 1.00 86.62 102 GLY A N 1
ATOM 778 C CA . GLY A 1 102 ? -0.442 18.301 10.376 1.00 86.62 102 GLY A CA 1
ATOM 779 C C . GLY A 1 102 ? -0.231 19.784 10.683 1.00 86.62 102 GLY A C 1
ATOM 780 O O . GLY A 1 102 ? -0.462 20.219 11.807 1.00 86.62 102 GLY A O 1
ATOM 781 N N . THR A 1 103 ? 0.169 20.583 9.692 1.00 87.12 103 THR A N 1
ATOM 782 C CA . THR A 1 103 ? 0.293 22.046 9.839 1.00 87.12 103 THR A CA 1
ATOM 783 C C . THR A 1 103 ? -1.022 22.802 9.628 1.00 87.12 103 THR A C 1
ATOM 785 O O . THR A 1 103 ? -1.114 23.963 10.007 1.00 87.12 103 THR A O 1
ATOM 788 N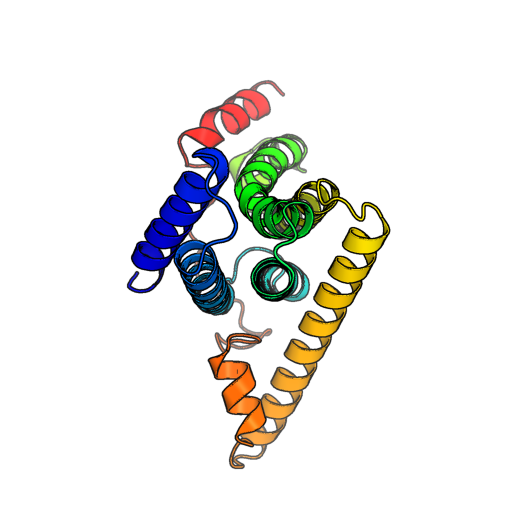 N . MET A 1 104 ? -2.041 22.150 9.058 1.00 85.06 104 MET A N 1
ATOM 789 C CA . MET A 1 104 ? -3.372 22.719 8.791 1.00 85.06 104 MET A CA 1
ATOM 790 C C . MET A 1 104 ? -4.453 22.229 9.770 1.00 85.06 104 MET A C 1
ATOM 792 O O . MET A 1 104 ? -5.640 22.469 9.553 1.00 85.06 104 MET A O 1
ATOM 796 N N . GLY A 1 105 ? -4.064 21.471 10.797 1.00 74.19 105 GLY A N 1
ATOM 797 C CA . GLY A 1 105 ? -5.000 20.866 11.738 1.00 74.19 105 GLY A CA 1
ATOM 798 C C . GLY A 1 105 ? -5.687 21.882 12.660 1.00 74.19 105 GLY A C 1
ATOM 799 O O . GLY A 1 105 ? -5.370 23.070 12.643 1.00 74.19 105 GLY A O 1
ATOM 800 N N . PRO A 1 106 ? -6.639 21.421 13.488 1.00 79.00 106 PRO A N 1
ATOM 801 C CA . PRO A 1 106 ? -7.464 22.289 14.330 1.00 79.00 106 PRO A CA 1
ATOM 802 C C . PRO A 1 106 ? -6.693 22.958 15.479 1.00 79.00 106 PRO A C 1
ATOM 804 O O . PRO A 1 106 ? -7.231 23.851 16.128 1.00 79.00 106 PRO A O 1
ATOM 807 N N . THR A 1 107 ? -5.457 22.525 15.751 1.00 83.81 107 THR A N 1
ATOM 808 C CA . THR A 1 107 ? -4.606 23.065 16.819 1.00 83.81 107 THR A CA 1
ATOM 809 C C . THR A 1 107 ? -3.322 23.672 16.258 1.00 83.81 107 THR A C 1
ATOM 811 O O . THR A 1 107 ? -2.900 23.353 15.147 1.00 83.81 107 THR A O 1
ATOM 814 N N . THR A 1 108 ? -2.645 24.507 17.046 1.00 82.56 108 THR A N 1
ATOM 815 C CA . THR A 1 108 ? -1.298 25.017 16.724 1.00 82.56 108 THR A CA 1
ATOM 816 C C . THR A 1 108 ? -0.199 23.970 16.956 1.00 82.56 108 THR A C 1
ATOM 818 O O . THR A 1 108 ? 0.944 24.141 16.531 1.00 82.56 108 THR A O 1
ATOM 821 N N . SER A 1 109 ? -0.524 22.851 17.610 1.00 85.88 109 SER A N 1
ATOM 822 C CA . SER A 1 109 ? 0.418 21.773 17.893 1.00 85.88 109 SER A CA 1
ATOM 823 C C . SER A 1 109 ? 0.515 20.817 16.706 1.00 85.88 109 SER A C 1
ATOM 825 O O . SER A 1 109 ? -0.346 19.965 16.487 1.00 85.88 109 SER A O 1
ATOM 827 N N . PHE A 1 110 ? 1.627 20.893 15.964 1.00 85.44 110 PHE A N 1
ATOM 828 C CA . PHE A 1 110 ? 1.920 19.943 14.882 1.00 85.44 110 PHE A CA 1
ATOM 829 C C . PHE A 1 110 ? 1.816 18.489 15.348 1.00 85.44 110 PHE A C 1
ATOM 831 O O . PHE A 1 110 ? 1.264 17.649 14.647 1.00 85.44 110 PHE A O 1
ATOM 838 N N . ILE A 1 111 ? 2.353 18.197 16.536 1.00 85.31 111 ILE A N 1
ATOM 839 C CA . ILE A 1 111 ? 2.400 16.844 17.094 1.00 85.31 111 ILE A CA 1
ATOM 840 C C . ILE A 1 111 ? 0.984 16.345 17.368 1.00 85.31 111 ILE A C 1
ATOM 842 O O . ILE A 1 111 ? 0.662 15.213 17.026 1.00 85.31 111 ILE A O 1
ATOM 846 N N . GLU A 1 112 ? 0.126 17.179 17.943 1.00 85.38 112 GLU A N 1
ATOM 847 C CA . GLU A 1 112 ? -1.265 16.809 18.199 1.00 85.38 112 GLU A CA 1
ATOM 848 C C . GLU A 1 112 ? -2.010 16.538 16.888 1.00 85.38 112 GLU A C 1
ATOM 850 O O . GLU A 1 112 ? -2.624 15.484 16.720 1.00 85.38 112 GLU A O 1
ATOM 855 N N . ASN A 1 113 ? -1.847 17.425 15.905 1.00 86.00 113 ASN A N 1
ATOM 856 C CA . ASN A 1 113 ? -2.496 17.295 14.608 1.00 86.00 113 ASN A CA 1
ATOM 857 C C . ASN A 1 113 ? -2.059 16.028 13.850 1.00 86.00 113 ASN A C 1
ATOM 859 O O . ASN A 1 113 ? -2.911 15.313 13.327 1.00 86.00 113 ASN A O 1
ATOM 863 N N . VAL A 1 114 ? -0.760 15.698 13.793 1.00 85.69 114 VAL A N 1
ATOM 864 C CA . VAL A 1 114 ? -0.288 14.494 13.070 1.00 85.69 114 VAL A CA 1
ATOM 865 C C . VAL A 1 114 ? -0.625 13.180 13.767 1.00 85.69 114 VAL A C 1
ATOM 867 O O . VAL A 1 114 ? -0.620 12.136 13.116 1.00 85.69 114 VAL A O 1
ATOM 870 N N . ASN A 1 115 ? -0.893 13.216 15.074 1.00 85.12 115 ASN A N 1
ATOM 871 C CA . ASN A 1 115 ? -1.351 12.048 15.827 1.00 85.12 115 ASN A CA 1
ATOM 872 C C . ASN A 1 115 ? -2.874 11.868 15.772 1.00 85.12 115 ASN A C 1
ATOM 874 O O . ASN A 1 115 ? -3.377 10.840 16.226 1.00 85.12 115 ASN A O 1
ATOM 878 N N . SER A 1 116 ? -3.611 12.804 15.164 1.00 86.25 116 SER A N 1
ATOM 879 C CA . SER A 1 116 ? -5.031 12.611 14.882 1.00 86.25 116 SER A CA 1
ATOM 880 C C . SER A 1 116 ? -5.250 11.404 13.968 1.00 86.25 116 SER A C 1
ATOM 882 O O . SER A 1 116 ? -4.616 11.259 12.913 1.00 86.25 116 SER A O 1
ATOM 884 N N . LYS A 1 117 ? -6.208 10.550 14.353 1.00 86.38 117 LYS A N 1
ATOM 885 C CA . LYS A 1 117 ? -6.583 9.363 13.578 1.00 86.38 117 LYS A CA 1
ATOM 886 C C . LYS A 1 117 ? -7.048 9.726 12.167 1.00 86.38 117 LYS A C 1
ATOM 888 O O . LYS A 1 117 ? -6.727 9.008 11.217 1.00 86.38 117 LYS A O 1
ATOM 893 N N . ASP A 1 118 ? -7.744 10.852 12.035 1.00 86.31 118 ASP A N 1
ATOM 894 C CA . ASP A 1 118 ? -8.285 11.329 10.766 1.00 86.31 118 ASP A CA 1
ATOM 895 C C . ASP A 1 118 ? -7.184 11.856 9.852 1.00 86.31 118 ASP A C 1
ATOM 897 O O . ASP A 1 118 ? -7.120 11.459 8.689 1.00 86.31 118 ASP A O 1
ATOM 901 N N . VAL A 1 119 ? -6.277 12.691 10.372 1.00 89.38 119 VAL A N 1
ATOM 902 C CA . VAL A 1 119 ? -5.136 13.218 9.602 1.00 89.38 119 VAL A CA 1
ATOM 903 C C . VAL A 1 119 ? -4.283 12.069 9.078 1.00 89.38 119 VAL A C 1
ATOM 905 O O . VAL A 1 119 ? -3.934 12.043 7.897 1.00 89.38 119 VAL A O 1
ATOM 908 N N . TYR A 1 120 ? -4.009 11.075 9.924 1.00 90.06 120 TYR A N 1
ATOM 909 C CA . TYR A 1 120 ? -3.264 9.895 9.512 1.00 90.06 120 TYR A CA 1
ATOM 910 C C . TYR A 1 120 ? -4.008 9.079 8.446 1.00 90.06 120 TYR A C 1
ATOM 912 O O . TYR A 1 120 ? -3.406 8.695 7.444 1.00 90.06 120 TYR A O 1
ATOM 920 N N . ALA A 1 121 ? -5.316 8.850 8.609 1.00 90.81 121 ALA A N 1
ATOM 921 C CA . ALA A 1 121 ? -6.109 8.106 7.632 1.00 90.81 121 ALA A CA 1
ATOM 922 C C . ALA A 1 121 ? -6.143 8.785 6.255 1.00 90.81 121 ALA A C 1
ATOM 924 O O . ALA A 1 121 ? -5.897 8.126 5.241 1.00 90.81 121 ALA A O 1
ATOM 925 N N . HIS A 1 122 ? -6.371 10.100 6.217 1.00 92.62 122 HIS A N 1
ATOM 926 C CA . HIS A 1 122 ? -6.368 10.876 4.977 1.00 92.62 122 HIS A CA 1
ATOM 927 C C . HIS A 1 122 ? -4.978 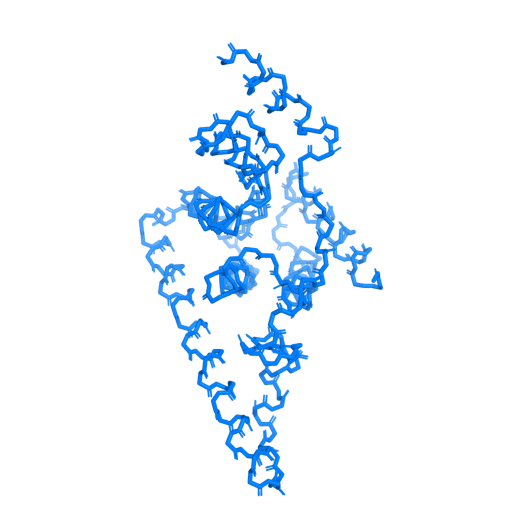10.931 4.343 1.00 92.62 122 HIS A C 1
ATOM 929 O O . HIS A 1 122 ? -4.863 10.780 3.128 1.00 92.62 122 HIS A O 1
ATOM 935 N N . ALA A 1 123 ? -3.920 11.089 5.143 1.00 93.69 123 ALA A N 1
ATOM 936 C CA . ALA A 1 123 ? -2.553 11.095 4.636 1.00 93.69 123 ALA A CA 1
ATOM 937 C C . ALA A 1 123 ? -2.180 9.751 3.998 1.00 93.69 123 ALA A C 1
ATOM 939 O O . ALA A 1 123 ? -1.637 9.736 2.899 1.00 93.69 123 ALA A O 1
ATOM 940 N N . VAL A 1 124 ? -2.497 8.626 4.644 1.00 94.00 124 VAL A N 1
ATOM 941 C CA . VAL A 1 124 ? -2.195 7.283 4.122 1.00 94.00 124 VAL A CA 1
ATOM 942 C C . VAL A 1 124 ? -3.002 6.987 2.856 1.00 94.00 124 VAL A C 1
ATOM 944 O O . VAL A 1 124 ? -2.432 6.555 1.853 1.00 94.00 124 VAL A O 1
ATOM 947 N N . PHE A 1 125 ? -4.313 7.244 2.872 1.00 95.00 125 PHE A N 1
ATOM 948 C CA . PHE A 1 125 ? -5.168 7.005 1.708 1.00 95.00 125 PHE A CA 1
ATOM 949 C C . PHE A 1 125 ? -4.804 7.923 0.537 1.00 95.00 125 PHE A C 1
ATOM 951 O O . PHE A 1 125 ? -4.585 7.447 -0.576 1.00 95.00 125 PHE A O 1
ATOM 958 N N . GLY A 1 126 ? -4.644 9.223 0.791 1.00 95.50 126 GLY A N 1
ATOM 959 C CA . GLY A 1 126 ? -4.225 10.195 -0.216 1.00 95.50 126 GLY A CA 1
ATOM 960 C C . GLY A 1 126 ? -2.848 9.879 -0.798 1.00 95.50 126 GLY A C 1
ATOM 961 O O . GLY A 1 126 ? -2.665 9.935 -2.012 1.00 95.50 126 GLY A O 1
ATOM 962 N N . ALA A 1 127 ? -1.892 9.466 0.036 1.00 95.81 127 ALA A N 1
ATOM 963 C CA . ALA A 1 127 ? -0.568 9.061 -0.420 1.00 95.81 127 ALA A CA 1
ATOM 964 C C . ALA A 1 127 ? -0.617 7.842 -1.338 1.00 95.81 127 ALA A C 1
ATOM 966 O O . ALA A 1 127 ? 0.092 7.812 -2.342 1.00 95.81 127 ALA A O 1
ATOM 967 N N . ALA A 1 128 ? -1.456 6.854 -1.020 1.00 95.31 128 ALA A N 1
ATOM 968 C CA . ALA A 1 128 ? -1.643 5.694 -1.877 1.00 95.31 128 ALA A CA 1
ATOM 969 C C . ALA A 1 128 ? -2.233 6.090 -3.239 1.00 95.31 128 ALA A C 1
ATOM 971 O O . ALA A 1 128 ? -1.735 5.632 -4.265 1.00 95.31 128 ALA A O 1
ATOM 972 N N . LEU A 1 129 ? -3.224 6.991 -3.265 1.00 96.25 129 LEU A N 1
ATOM 973 C CA . LEU A 1 129 ? -3.794 7.509 -4.514 1.00 96.25 129 LEU A CA 1
ATOM 974 C C . LEU A 1 129 ? -2.763 8.269 -5.354 1.00 96.25 129 LEU A C 1
ATOM 976 O O . LEU A 1 129 ? -2.675 8.022 -6.552 1.00 96.25 129 LEU A O 1
ATOM 980 N N . LEU A 1 130 ? -1.960 9.148 -4.743 1.00 95.81 130 LEU A N 1
ATOM 981 C CA . LEU A 1 130 ? -0.887 9.867 -5.442 1.00 95.81 130 LEU A CA 1
ATOM 982 C C . LEU A 1 130 ? 0.144 8.896 -6.016 1.00 95.81 130 LEU A C 1
ATOM 984 O O . LEU A 1 130 ? 0.503 8.982 -7.187 1.00 95.81 130 LEU A O 1
ATOM 988 N N . SER A 1 131 ? 0.571 7.932 -5.203 1.00 95.06 131 SER A N 1
ATOM 989 C CA . SER A 1 131 ? 1.545 6.922 -5.600 1.00 95.06 131 SER A CA 1
ATOM 990 C C . SER A 1 131 ? 1.048 6.080 -6.774 1.00 95.06 131 SER A C 1
ATOM 992 O O . SER A 1 131 ? 1.797 5.835 -7.710 1.00 95.06 131 SER A O 1
ATOM 994 N N . ILE A 1 132 ? -0.217 5.656 -6.748 1.00 94.56 132 ILE A N 1
ATOM 995 C CA . ILE A 1 132 ? -0.836 4.854 -7.813 1.00 94.56 132 ILE A CA 1
ATOM 996 C C . ILE A 1 132 ? -1.183 5.710 -9.034 1.00 94.56 132 ILE A C 1
ATOM 998 O O . ILE A 1 132 ? -1.194 5.207 -10.153 1.00 94.56 132 ILE A O 1
ATOM 1002 N N . GLY A 1 133 ? -1.412 7.009 -8.851 1.00 93.56 133 GLY A N 1
ATOM 1003 C CA . GLY A 1 133 ? -1.599 7.957 -9.946 1.00 93.56 133 GLY A CA 1
ATOM 1004 C C . GLY A 1 133 ? -0.368 8.110 -10.841 1.00 93.56 133 GLY A C 1
ATOM 1005 O O . GLY A 1 133 ? -0.514 8.515 -11.990 1.00 93.56 133 GLY A O 1
ATOM 1006 N N . HIS A 1 134 ? 0.819 7.735 -10.355 1.00 93.69 134 HIS A N 1
ATOM 1007 C CA . HIS A 1 134 ? 2.030 7.639 -11.171 1.00 93.69 134 HIS A CA 1
ATOM 1008 C C . HIS A 1 134 ? 2.124 6.346 -11.997 1.00 93.69 134 HIS A C 1
ATOM 1010 O O . HIS A 1 134 ? 3.033 6.226 -12.816 1.00 93.69 134 HIS A O 1
ATOM 1016 N N . CYS A 1 135 ? 1.208 5.387 -11.825 1.00 94.06 135 CYS A N 1
ATOM 1017 C CA . CYS A 1 135 ? 1.137 4.213 -12.692 1.00 94.06 135 CYS A CA 1
ATOM 1018 C C . CYS A 1 135 ? 0.593 4.577 -14.083 1.00 94.06 135 CYS A C 1
ATOM 1020 O O . CYS A 1 135 ? -0.253 5.462 -14.234 1.00 94.06 135 CYS A O 1
ATOM 1022 N N . SER A 1 136 ? 1.009 3.825 -15.100 1.00 91.94 136 SER A N 1
ATOM 1023 C CA . SER A 1 136 ? 0.682 4.076 -16.511 1.00 91.94 136 SER A CA 1
ATOM 1024 C C . SER A 1 136 ? -0.820 4.111 -16.834 1.00 91.94 136 SER A C 1
ATOM 1026 O O . SER A 1 136 ? -1.251 4.855 -17.712 1.00 91.94 136 SER A O 1
ATOM 1028 N N . GLY A 1 137 ? -1.641 3.344 -16.109 1.00 86.94 137 GLY A N 1
ATOM 1029 C CA . GLY A 1 137 ? -3.089 3.263 -16.338 1.00 86.94 137 GLY A CA 1
ATOM 1030 C C . GLY A 1 137 ? -3.916 4.435 -15.788 1.00 86.94 137 GLY A C 1
ATOM 1031 O O . GLY A 1 137 ? -5.140 4.442 -15.960 1.00 86.94 137 GLY A O 1
ATOM 1032 N N . GLY A 1 138 ? -3.287 5.415 -15.126 1.00 89.69 138 GLY A N 1
ATOM 1033 C CA . GLY A 1 138 ? -3.928 6.647 -14.658 1.00 89.69 138 GLY A CA 1
ATOM 1034 C C . GLY A 1 138 ? -5.200 6.410 -13.833 1.00 89.69 138 GLY A C 1
ATOM 1035 O O . GLY A 1 138 ? -5.213 5.633 -12.876 1.00 89.69 138 GLY A O 1
ATOM 1036 N N . VAL A 1 139 ? -6.301 7.066 -14.224 1.00 91.81 139 VAL A N 1
ATOM 1037 C CA . VAL A 1 139 ? -7.604 7.007 -13.526 1.00 91.81 139 VAL A CA 1
ATOM 1038 C C . VAL A 1 139 ? -8.144 5.579 -13.412 1.00 91.81 139 VAL A C 1
ATOM 1040 O O . VAL A 1 139 ? -8.775 5.231 -12.411 1.00 91.81 139 VAL A O 1
ATOM 1043 N N . THR A 1 140 ? -7.877 4.728 -14.400 1.00 92.94 140 THR A N 1
ATOM 1044 C CA . THR A 1 140 ? -8.344 3.340 -14.398 1.00 92.94 140 THR A CA 1
ATOM 1045 C C . THR A 1 140 ? -7.672 2.546 -13.278 1.00 92.94 140 THR A C 1
ATOM 1047 O O . THR A 1 140 ? -8.353 1.878 -12.501 1.00 92.94 140 THR A O 1
ATOM 1050 N N . THR A 1 141 ? -6.349 2.670 -13.130 1.00 92.31 141 THR A N 1
ATOM 1051 C CA . THR A 1 141 ? -5.596 2.004 -12.053 1.00 92.31 141 THR A CA 1
ATOM 1052 C C . THR A 1 141 ? -6.009 2.523 -10.680 1.00 92.31 141 THR A C 1
ATOM 1054 O O . THR A 1 141 ? -6.189 1.731 -9.755 1.00 92.31 141 THR A O 1
ATOM 1057 N N . ILE A 1 142 ? -6.239 3.835 -10.555 1.00 95.50 142 ILE A N 1
ATOM 1058 C CA . ILE A 1 142 ? -6.774 4.434 -9.326 1.00 95.50 142 ILE A CA 1
ATOM 1059 C C . ILE A 1 142 ? -8.140 3.823 -8.987 1.00 95.50 142 ILE A C 1
ATOM 1061 O O . ILE A 1 142 ? -8.373 3.420 -7.849 1.00 95.50 142 ILE A O 1
ATOM 1065 N N . SER A 1 143 ? -9.030 3.699 -9.972 1.00 95.19 143 SER A N 1
ATOM 1066 C CA . SER A 1 143 ? -10.365 3.125 -9.774 1.00 95.19 143 SER A CA 1
ATOM 1067 C C . SER A 1 143 ? -10.290 1.665 -9.320 1.00 95.19 143 SER A C 1
ATOM 1069 O O . SER A 1 143 ? -10.949 1.289 -8.351 1.00 95.19 143 SER A O 1
ATOM 1071 N N . TYR A 1 144 ? -9.434 0.851 -9.952 1.00 95.06 144 TYR A N 1
ATOM 1072 C CA . TYR A 1 144 ? -9.181 -0.526 -9.516 1.00 95.06 144 TYR A CA 1
ATOM 1073 C C . TYR A 1 144 ? -8.651 -0.592 -8.088 1.00 95.06 144 TYR A C 1
ATOM 1075 O O . TYR A 1 144 ? -9.103 -1.426 -7.304 1.00 95.06 144 TYR A O 1
ATOM 1083 N N . TYR A 1 145 ? -7.729 0.299 -7.728 1.00 96.25 145 TYR A N 1
ATOM 1084 C CA . TYR A 1 145 ? -7.213 0.368 -6.371 1.00 96.25 145 TYR A CA 1
ATOM 1085 C C . TYR A 1 145 ? -8.303 0.714 -5.352 1.00 96.25 145 TYR A C 1
ATOM 1087 O O . TYR A 1 145 ? -8.432 0.016 -4.351 1.00 96.25 145 TYR A O 1
ATOM 1095 N N . VAL A 1 146 ? -9.125 1.735 -5.610 1.00 96.88 146 VAL A N 1
ATOM 1096 C CA . VAL A 1 146 ? -10.224 2.125 -4.710 1.00 96.88 146 VAL A CA 1
ATOM 1097 C C . VAL A 1 146 ? -11.220 0.977 -4.526 1.00 96.88 146 VAL A C 1
ATOM 1099 O O . VAL A 1 146 ? -11.620 0.676 -3.399 1.00 96.88 146 VAL A O 1
ATOM 1102 N N . LEU A 1 147 ? -11.575 0.283 -5.611 1.00 96.88 147 LEU A N 1
ATOM 1103 C CA . LEU A 1 147 ? -12.423 -0.908 -5.544 1.00 96.88 147 LEU A CA 1
ATOM 1104 C C . LEU A 1 147 ? -11.764 -2.033 -4.740 1.00 96.88 147 LEU A C 1
ATOM 1106 O O . LEU A 1 147 ? -12.444 -2.696 -3.958 1.00 96.88 147 LEU A O 1
ATOM 1110 N N . LEU A 1 148 ? -10.451 -2.228 -4.880 1.00 96.00 148 LEU A N 1
ATOM 1111 C CA . LEU A 1 148 ? -9.703 -3.219 -4.112 1.00 96.00 148 LEU A CA 1
ATOM 1112 C C . LEU A 1 148 ? -9.668 -2.871 -2.619 1.00 96.00 148 LEU A C 1
ATOM 1114 O O . LEU A 1 148 ? -9.905 -3.751 -1.798 1.00 96.00 148 LEU A O 1
ATOM 1118 N N . VAL A 1 149 ? -9.446 -1.603 -2.255 1.00 95.50 149 VAL A N 1
ATOM 1119 C CA . VAL A 1 149 ? -9.532 -1.124 -0.862 1.00 95.50 149 VAL A CA 1
ATOM 1120 C C . VAL A 1 149 ? -10.913 -1.423 -0.287 1.00 95.50 149 VAL A C 1
ATOM 1122 O O . VAL A 1 149 ? -11.019 -1.989 0.802 1.00 95.50 149 VAL A O 1
ATOM 1125 N N . HIS A 1 150 ? -11.974 -1.108 -1.035 1.00 94.12 150 HIS A N 1
ATOM 1126 C CA . HIS A 1 150 ? -13.339 -1.394 -0.609 1.00 94.12 150 HIS A CA 1
ATOM 1127 C C . HIS A 1 150 ? -13.588 -2.900 -0.441 1.00 94.12 150 HIS A C 1
ATOM 1129 O O . HIS A 1 150 ? -14.110 -3.329 0.589 1.00 94.12 150 HIS A O 1
ATOM 1135 N N . ALA A 1 151 ? -13.181 -3.713 -1.418 1.00 94.00 151 ALA A N 1
ATOM 1136 C CA . ALA A 1 151 ? -13.339 -5.164 -1.385 1.00 94.00 151 ALA A CA 1
ATOM 1137 C C . ALA A 1 151 ? -12.594 -5.792 -0.200 1.00 94.00 151 ALA A C 1
ATOM 1139 O O . ALA A 1 151 ? -13.171 -6.604 0.524 1.00 94.00 151 ALA A O 1
ATOM 1140 N N . VAL A 1 152 ? -11.349 -5.373 0.042 1.00 92.50 152 VAL A N 1
ATOM 1141 C CA . VAL A 1 152 ? -10.547 -5.807 1.191 1.00 92.50 152 VAL A CA 1
ATOM 1142 C C . VAL A 1 152 ? -11.228 -5.402 2.496 1.00 92.50 152 VAL A C 1
ATOM 1144 O O . VAL A 1 152 ? -11.445 -6.259 3.345 1.00 92.50 152 VAL A O 1
ATOM 1147 N N . GLY A 1 153 ? -11.670 -4.149 2.636 1.00 90.25 153 GLY A N 1
ATOM 1148 C CA . GLY A 1 153 ? -12.374 -3.689 3.836 1.00 90.25 153 GLY A CA 1
ATOM 1149 C C . GLY A 1 153 ? -13.664 -4.470 4.114 1.00 90.25 153 GLY A C 1
ATOM 1150 O O . GLY A 1 153 ? -13.913 -4.893 5.245 1.00 90.25 153 GLY A O 1
ATOM 1151 N N . LYS A 1 154 ? -14.467 -4.741 3.076 1.00 90.38 154 LYS A N 1
ATOM 1152 C CA . LYS A 1 154 ? -15.677 -5.571 3.187 1.00 90.38 154 LYS A CA 1
ATOM 1153 C C . LYS A 1 154 ? -15.354 -7.016 3.555 1.00 90.38 154 LYS A C 1
ATOM 1155 O O . LYS A 1 154 ? -16.069 -7.587 4.378 1.00 90.38 154 LYS A O 1
ATOM 1160 N N . LEU A 1 155 ? -14.300 -7.593 2.980 1.00 89.38 155 LEU A N 1
ATOM 1161 C CA . LEU A 1 155 ? -13.850 -8.949 3.289 1.00 89.38 155 LEU A CA 1
ATOM 1162 C C . LEU A 1 155 ? -13.365 -9.056 4.738 1.00 89.38 155 LEU A C 1
ATOM 1164 O O . LEU A 1 155 ? -13.753 -9.991 5.437 1.00 89.38 155 LEU A O 1
ATOM 1168 N N . SER A 1 156 ? -12.585 -8.085 5.211 1.00 87.19 156 SER A N 1
ATOM 1169 C CA . SER A 1 156 ? -12.117 -8.015 6.596 1.00 87.19 156 SER A CA 1
ATOM 1170 C C . SER A 1 156 ? -13.278 -7.895 7.580 1.00 87.19 156 SER A C 1
ATOM 1172 O O . SER A 1 156 ? -13.324 -8.631 8.566 1.00 87.19 156 SER A O 1
ATOM 1174 N N . LEU A 1 157 ? -14.263 -7.037 7.285 1.00 85.94 157 LEU A N 1
ATOM 1175 C CA . LEU A 1 157 ? -15.478 -6.912 8.093 1.00 85.94 157 LEU A CA 1
ATOM 1176 C C . LEU A 1 157 ? -16.284 -8.218 8.110 1.00 85.94 157 LEU A C 1
ATOM 1178 O O . LEU A 1 157 ? -16.698 -8.673 9.173 1.00 85.94 157 LEU A O 1
ATOM 1182 N N . TYR A 1 158 ? -16.491 -8.839 6.947 1.00 87.94 158 TYR A N 1
ATOM 1183 C CA . TYR A 1 158 ? -17.189 -10.120 6.842 1.00 87.94 158 TYR A CA 1
ATOM 1184 C C . TYR A 1 158 ? -16.494 -11.211 7.664 1.00 87.94 158 TYR A C 1
ATOM 1186 O O . TYR A 1 158 ? -17.147 -11.908 8.444 1.00 87.94 158 TYR A O 1
ATOM 1194 N N . ALA A 1 159 ? -15.174 -11.345 7.514 1.00 87.44 159 ALA A N 1
ATOM 1195 C CA . ALA A 1 159 ? -14.389 -12.356 8.206 1.00 87.44 159 ALA A CA 1
ATOM 1196 C C . ALA A 1 159 ? -14.431 -12.155 9.727 1.00 87.44 159 ALA A C 1
ATOM 1198 O O . ALA A 1 159 ? -14.633 -13.126 10.457 1.00 87.44 159 ALA A O 1
ATOM 1199 N N . ARG A 1 160 ? -14.348 -10.898 10.189 1.00 84.81 160 ARG A N 1
ATOM 1200 C CA . ARG A 1 160 ? -14.504 -10.535 11.602 1.00 84.81 160 ARG A CA 1
ATOM 1201 C C . ARG A 1 160 ? -15.878 -10.923 12.141 1.00 84.81 160 ARG A C 1
ATOM 1203 O O . ARG A 1 160 ? -15.957 -11.704 13.080 1.00 84.81 160 ARG A O 1
ATOM 1210 N N . LEU A 1 161 ? -16.959 -10.467 11.503 1.00 86.88 161 LEU A N 1
ATOM 1211 C CA . LEU A 1 161 ? -18.327 -10.781 11.938 1.00 86.88 161 LEU A CA 1
ATOM 1212 C C . LEU A 1 161 ? -18.580 -12.291 11.994 1.00 86.88 161 LEU A C 1
ATOM 1214 O O . LEU A 1 161 ? -19.267 -12.790 12.889 1.00 86.88 161 LEU A O 1
ATOM 1218 N N . ARG A 1 162 ? -18.031 -13.035 11.027 1.00 88.06 162 ARG A N 1
ATOM 1219 C CA . ARG A 1 162 ? -18.174 -14.487 10.988 1.00 88.06 162 ARG A CA 1
ATOM 1220 C C . ARG A 1 162 ? -17.407 -15.151 12.123 1.00 88.06 162 ARG A C 1
ATOM 1222 O O . ARG A 1 162 ? -17.971 -16.041 12.757 1.00 88.06 162 ARG A O 1
ATOM 1229 N N . TYR A 1 163 ? -16.175 -14.717 12.378 1.00 86.81 163 TYR A N 1
ATOM 1230 C CA . TYR A 1 163 ? -15.371 -15.196 13.496 1.00 86.81 163 TYR A CA 1
ATOM 1231 C C . TYR A 1 163 ? -16.066 -14.921 14.832 1.00 86.81 163 TYR A C 1
ATOM 1233 O O . TYR A 1 163 ? -16.324 -15.865 15.573 1.00 86.81 163 TYR A O 1
ATOM 1241 N N . ASP A 1 164 ? -16.469 -13.672 15.089 1.00 86.12 164 ASP A N 1
ATOM 1242 C CA . ASP A 1 164 ? -17.110 -13.258 16.344 1.00 86.12 164 ASP A CA 1
ATOM 1243 C C . ASP A 1 164 ? -18.366 -14.086 16.626 1.00 86.12 164 ASP A C 1
ATOM 1245 O O . ASP A 1 164 ? -18.611 -14.503 17.757 1.00 86.12 164 ASP A O 1
ATOM 1249 N N . LYS A 1 165 ? -19.146 -14.392 15.582 1.00 87.56 165 LYS A N 1
ATOM 1250 C CA . LYS A 1 165 ? -20.308 -15.277 15.691 1.00 87.56 165 LYS A CA 1
ATOM 1251 C C . LYS A 1 165 ? -19.922 -16.685 16.154 1.00 87.56 165 LYS A C 1
ATOM 1253 O O . LYS A 1 165 ? -20.584 -17.212 17.042 1.00 87.56 165 LYS A O 1
ATOM 1258 N N . PHE A 1 166 ? -18.888 -17.297 15.574 1.00 87.12 166 PHE A N 1
ATOM 1259 C CA . PHE A 1 166 ? -18.451 -18.643 15.965 1.00 87.12 166 PHE A CA 1
ATOM 1260 C C . PHE A 1 166 ? -17.836 -18.668 17.366 1.00 87.12 166 PHE A C 1
ATOM 1262 O O . PHE A 1 166 ? -18.144 -19.572 18.139 1.00 87.12 166 PHE A O 1
ATOM 1269 N N . THR A 1 167 ? -17.045 -17.655 17.724 1.00 85.31 167 THR A N 1
ATOM 1270 C CA . THR A 1 167 ? -16.445 -17.532 19.058 1.00 85.31 167 THR A CA 1
ATOM 1271 C C . THR A 1 167 ? -17.505 -17.330 20.137 1.00 85.31 167 THR A C 1
ATOM 1273 O O . THR A 1 167 ? -17.487 -18.045 21.136 1.00 85.31 167 THR A O 1
ATOM 1276 N N . LYS A 1 168 ? -18.487 -16.441 19.919 1.00 87.44 168 LYS A N 1
ATOM 1277 C CA . LYS A 1 168 ? -19.622 -16.251 20.844 1.00 87.44 168 LYS A CA 1
ATOM 1278 C C . LYS A 1 168 ? -20.458 -17.519 21.008 1.00 87.44 168 LYS A C 1
ATOM 1280 O O . LYS A 1 168 ? -20.984 -17.775 22.083 1.00 87.44 168 LYS A O 1
ATOM 1285 N N . GLN A 1 169 ? -20.565 -18.321 19.952 1.00 90.69 169 GLN A N 1
ATOM 1286 C CA . GLN A 1 169 ? -21.269 -19.604 19.966 1.00 90.69 169 GLN A CA 1
ATOM 1287 C C . GLN A 1 169 ? -20.407 -20.768 20.489 1.00 90.69 169 GLN A C 1
ATOM 1289 O O . GLN A 1 169 ? -20.866 -21.905 20.437 1.00 90.69 169 GLN A O 1
ATOM 1294 N N . GLN A 1 170 ? -19.173 -20.512 20.950 1.00 85.62 170 GLN A N 1
ATOM 1295 C CA . GLN A 1 170 ? -18.208 -21.531 21.396 1.00 85.62 170 GLN A CA 1
ATOM 1296 C C . GLN A 1 170 ? -18.013 -22.676 20.381 1.00 85.62 170 GLN A C 1
ATOM 1298 O O . GLN A 1 170 ? -17.783 -23.829 20.736 1.00 85.62 170 GLN A O 1
ATOM 1303 N N . CYS A 1 171 ? -18.113 -22.352 19.092 1.00 86.81 171 CYS A N 1
ATOM 1304 C CA . CYS A 1 171 ? -17.981 -23.295 17.989 1.00 86.81 171 CYS A CA 1
ATOM 1305 C C . CYS A 1 171 ? -16.583 -23.217 17.367 1.00 86.81 171 CYS A C 1
ATOM 1307 O O . CYS A 1 171 ? -15.924 -22.176 17.401 1.00 86.81 171 CYS A O 1
ATOM 1309 N N . GLN A 1 172 ? -16.149 -24.302 16.721 1.00 87.12 172 GLN A N 1
ATOM 1310 C CA . GLN A 1 172 ? -14.899 -24.300 15.965 1.00 87.12 172 GLN A CA 1
ATOM 1311 C C . GLN A 1 172 ? -14.978 -23.317 14.785 1.00 87.12 172 GLN A C 1
ATOM 1313 O O . GLN A 1 172 ? -15.914 -23.356 13.982 1.00 87.12 172 GLN A O 1
ATOM 1318 N N . VAL A 1 173 ? -13.975 -22.447 14.669 1.00 88.00 173 VAL A N 1
ATOM 1319 C CA . VAL A 1 173 ? -13.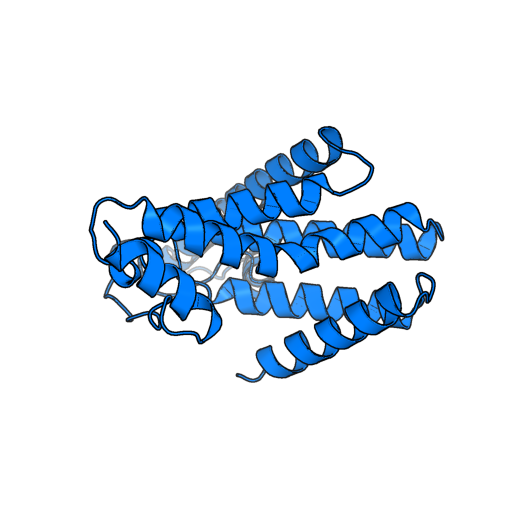873 -21.479 13.573 1.00 88.00 173 VAL A CA 1
ATOM 1320 C C . VAL A 1 173 ? -13.534 -22.215 12.266 1.00 88.00 173 VAL A C 1
ATOM 1322 O O . VAL A 1 173 ? -12.666 -23.091 12.250 1.00 88.00 173 VAL A O 1
ATOM 1325 N N . PRO A 1 174 ? -14.206 -21.902 11.142 1.00 90.38 174 PRO A N 1
ATOM 1326 C CA . PRO A 1 174 ? -13.866 -22.493 9.855 1.00 90.38 174 PRO A CA 1
ATOM 1327 C C . PRO A 1 174 ? -12.440 -22.142 9.408 1.00 90.38 174 PRO A C 1
ATOM 1329 O O . PRO A 1 174 ? -12.045 -20.977 9.437 1.00 90.38 174 PRO A O 1
ATOM 1332 N N . ARG A 1 175 ? -11.713 -23.124 8.855 1.00 89.56 175 ARG A N 1
ATOM 1333 C CA . ARG A 1 175 ? -10.309 -22.969 8.415 1.00 89.56 175 ARG A CA 1
ATOM 1334 C C . ARG A 1 175 ? -10.060 -21.793 7.466 1.00 89.56 175 ARG A C 1
ATOM 1336 O O . ARG A 1 175 ? -8.991 -21.199 7.505 1.00 89.56 175 ARG A O 1
ATOM 1343 N N . HIS A 1 176 ? -11.019 -21.453 6.603 1.00 87.88 176 HIS A N 1
ATOM 1344 C CA . HIS A 1 176 ? -10.866 -20.321 5.686 1.00 87.88 176 HIS A CA 1
ATOM 1345 C C . HIS A 1 176 ? -10.872 -18.975 6.426 1.00 87.88 176 HIS A C 1
ATOM 1347 O O . HIS A 1 176 ? -10.138 -18.078 6.038 1.00 87.88 176 HIS A O 1
ATOM 1353 N N . ILE A 1 177 ? -11.632 -18.835 7.516 1.00 86.00 177 ILE A N 1
ATOM 1354 C CA . ILE A 1 177 ? -11.627 -17.624 8.350 1.00 86.00 177 ILE A CA 1
ATOM 1355 C C . ILE A 1 177 ? -10.302 -17.514 9.111 1.00 86.00 177 ILE A C 1
ATOM 1357 O O . ILE A 1 177 ? -9.700 -16.441 9.138 1.00 86.00 177 ILE A O 1
ATOM 1361 N N . ASP A 1 178 ? -9.797 -18.632 9.641 1.00 83.94 178 ASP A N 1
ATOM 1362 C CA . ASP A 1 178 ? -8.468 -18.679 10.263 1.00 83.94 178 ASP A CA 1
ATOM 1363 C C . ASP A 1 178 ? -7.351 -18.364 9.263 1.00 83.94 178 ASP A C 1
ATOM 1365 O O . ASP A 1 178 ? -6.395 -17.668 9.598 1.00 83.94 178 ASP A O 1
ATOM 1369 N N . PHE A 1 179 ? -7.487 -18.802 8.010 1.00 85.56 179 PHE A N 1
ATOM 1370 C CA . PHE A 1 179 ? -6.557 -18.439 6.946 1.00 85.56 179 PHE A CA 1
ATOM 1371 C C . PHE A 1 179 ? -6.588 -16.934 6.644 1.00 85.56 179 PHE A C 1
ATOM 1373 O O . PHE A 1 179 ? -5.535 -16.301 6.601 1.00 85.56 179 PHE A O 1
ATOM 1380 N N . LEU A 1 180 ? -7.772 -16.325 6.507 1.00 84.31 180 LEU A N 1
ATOM 1381 C CA . LEU A 1 180 ? -7.897 -14.873 6.305 1.00 84.31 180 LEU A CA 1
ATOM 1382 C C . LEU A 1 180 ? -7.279 -14.085 7.479 1.00 84.31 180 LEU A C 1
ATOM 1384 O O . LEU A 1 180 ? -6.637 -13.052 7.271 1.00 84.31 180 LEU A O 1
ATOM 1388 N N . ARG A 1 181 ? -7.404 -14.604 8.708 1.00 81.62 181 ARG A N 1
ATOM 1389 C CA . ARG A 1 181 ? -6.748 -14.058 9.908 1.00 81.62 181 ARG A CA 1
ATOM 1390 C C . ARG A 1 181 ? -5.229 -14.221 9.858 1.00 81.62 181 ARG A C 1
ATOM 1392 O O . ARG A 1 181 ? -4.489 -13.323 10.267 1.00 81.62 181 ARG A O 1
ATOM 1399 N N . PHE A 1 182 ? -4.746 -15.373 9.402 1.00 80.12 182 PHE A N 1
ATOM 1400 C CA . PHE A 1 182 ? -3.320 -15.657 9.267 1.00 80.12 182 PHE A CA 1
ATOM 1401 C C . PHE A 1 182 ? -2.658 -14.713 8.257 1.00 80.12 182 PHE A C 1
ATOM 1403 O O . PHE A 1 182 ? -1.651 -14.093 8.584 1.00 80.12 182 PHE A O 1
ATOM 1410 N N . VAL A 1 183 ? -3.288 -14.518 7.094 1.00 78.88 183 VAL A N 1
ATOM 1411 C CA . VAL A 1 183 ?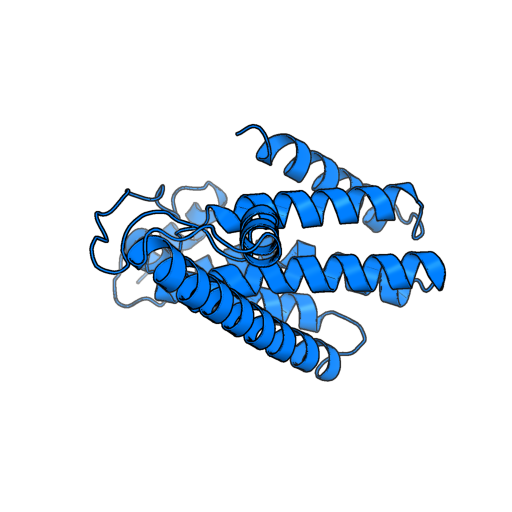 -2.836 -13.597 6.033 1.00 78.88 183 VAL A CA 1
ATOM 1412 C C . VAL A 1 183 ? -2.886 -12.124 6.473 1.00 78.88 183 VAL A C 1
ATOM 1414 O O . VAL A 1 183 ? -2.283 -11.260 5.843 1.00 78.88 183 VAL A O 1
ATOM 1417 N N . GLY A 1 184 ? -3.550 -11.829 7.594 1.00 73.88 184 GLY A N 1
ATOM 1418 C CA . GLY A 1 184 ? -3.541 -10.508 8.214 1.00 73.88 184 GLY A CA 1
ATOM 1419 C C . GLY A 1 184 ? -4.601 -9.561 7.674 1.00 73.88 184 GLY A C 1
ATOM 1420 O O . GLY A 1 184 ? -4.464 -8.357 7.870 1.00 73.88 184 GLY A O 1
ATOM 1421 N N . LEU A 1 185 ? -5.663 -10.083 7.041 1.00 77.69 185 LEU A N 1
ATOM 1422 C CA . LEU A 1 185 ? -6.799 -9.275 6.578 1.00 77.69 185 LEU A CA 1
ATOM 1423 C C . LEU A 1 185 ? -7.564 -8.635 7.745 1.00 77.69 185 LEU A C 1
ATOM 1425 O O . LEU A 1 185 ? -8.097 -7.538 7.600 1.00 77.69 185 LEU A O 1
ATOM 1429 N N . PHE A 1 186 ? -7.557 -9.267 8.917 1.00 74.44 186 PHE A N 1
ATOM 1430 C CA . PHE A 1 186 ? -8.096 -8.720 10.161 1.00 74.44 186 PHE A CA 1
ATOM 1431 C C . PHE A 1 186 ? -7.258 -9.191 11.362 1.00 74.44 186 PHE A C 1
ATOM 1433 O O . PHE A 1 186 ? -6.568 -10.213 11.284 1.00 74.44 186 PHE A O 1
ATOM 1440 N N . SER A 1 187 ? -7.292 -8.440 12.467 1.00 66.12 187 SER A N 1
ATOM 1441 C CA . SER A 1 187 ? -6.634 -8.803 13.732 1.00 66.12 187 SER A CA 1
ATOM 1442 C C . SER A 1 187 ? -7.596 -8.699 14.909 1.00 66.12 187 SER A C 1
ATOM 1444 O O . SER A 1 187 ? -8.591 -7.983 14.831 1.00 66.12 187 SER A O 1
ATOM 1446 N N . PHE A 1 188 ? -7.259 -9.438 15.964 1.00 58.56 188 PHE A N 1
ATOM 1447 C CA . PHE A 1 188 ? -7.886 -9.418 17.280 1.00 58.56 188 PHE A CA 1
ATOM 1448 C C . PHE A 1 188 ? -6.895 -8.771 18.230 1.00 58.56 188 PHE A C 1
ATOM 1450 O O . PHE A 1 188 ? -6.056 -9.459 18.803 1.00 58.56 188 PHE A O 1
ATOM 1457 N N . GLU A 1 189 ? -6.958 -7.461 18.334 1.00 53.28 189 GLU A N 1
ATOM 1458 C CA . GLU A 1 189 ? -6.692 -6.812 19.609 1.00 53.28 189 GLU A CA 1
ATOM 1459 C C . GLU A 1 189 ? -8.004 -6.112 19.981 1.00 53.28 189 GLU A C 1
ATOM 1461 O O . GLU A 1 189 ? -8.779 -5.767 19.085 1.00 53.28 189 GLU A O 1
ATOM 1466 N N . ASP A 1 190 ? -8.300 -6.146 21.279 1.00 43.06 190 ASP A N 1
ATOM 1467 C CA . ASP A 1 190 ? -9.615 -6.263 21.921 1.00 43.06 190 ASP A CA 1
ATOM 1468 C C . ASP A 1 190 ? -10.745 -5.349 21.421 1.00 43.06 190 ASP A C 1
ATOM 1470 O O . ASP A 1 190 ? -10.526 -4.353 20.741 1.00 43.06 190 ASP A O 1
ATOM 1474 N N . ASP A 1 191 ? -11.975 -5.769 21.745 1.00 43.06 191 ASP A N 1
ATOM 1475 C CA . ASP A 1 191 ? -13.255 -5.063 21.617 1.00 43.06 191 ASP A CA 1
ATOM 1476 C C . ASP A 1 191 ? -13.187 -3.641 21.036 1.00 43.06 191 ASP A C 1
ATOM 1478 O O . ASP A 1 191 ? -12.585 -2.737 21.608 1.00 43.06 191 ASP A O 1
ATOM 1482 N N . LEU A 1 192 ? -13.968 -3.393 19.977 1.00 47.28 192 LEU A N 1
ATOM 1483 C CA . LEU A 1 192 ? -14.295 -2.022 19.543 1.00 47.28 192 LEU A CA 1
ATOM 1484 C C . LEU A 1 192 ? -14.846 -1.151 20.698 1.00 47.28 192 LEU A C 1
ATOM 1486 O O . LEU A 1 192 ? -14.818 0.072 20.596 1.00 47.28 192 LEU A O 1
ATOM 1490 N N . ASP A 1 193 ? -15.308 -1.788 21.780 1.00 40.12 193 ASP A N 1
ATOM 1491 C CA . ASP A 1 193 ? -15.843 -1.165 22.991 1.00 40.12 193 ASP A CA 1
ATOM 1492 C C . ASP A 1 193 ? -14.790 -0.928 24.095 1.00 40.12 193 ASP A C 1
ATOM 1494 O O . ASP A 1 193 ? -15.053 -0.176 25.032 1.00 40.12 193 ASP A O 1
ATOM 1498 N N . THR A 1 194 ? -13.580 -1.488 23.973 1.00 40.62 194 THR A N 1
ATOM 1499 C CA . THR A 1 194 ? -12.471 -1.293 24.923 1.00 40.62 194 THR A CA 1
ATOM 1500 C C . THR A 1 194 ? -11.270 -0.678 24.209 1.00 40.62 194 THR A C 1
ATOM 1502 O O . THR A 1 194 ? -10.166 -1.215 24.216 1.00 40.62 194 THR A O 1
ATOM 1505 N N . HIS A 1 195 ? -11.460 0.495 23.603 1.00 42.00 195 HIS A N 1
ATOM 1506 C CA . HIS A 1 195 ? -10.345 1.381 23.266 1.00 42.00 195 HIS A CA 1
ATOM 1507 C C . HIS A 1 195 ? -9.705 1.910 24.562 1.00 42.00 195 HIS A C 1
ATOM 1509 O O . HIS A 1 195 ? -9.861 3.073 24.920 1.00 42.00 195 HIS A O 1
ATOM 1515 N N . GLN A 1 196 ? -8.994 1.054 25.298 1.00 36.69 196 GLN A N 1
ATOM 1516 C CA . GLN A 1 196 ? -7.909 1.543 26.130 1.00 36.69 196 GLN A CA 1
ATOM 1517 C C . GLN A 1 196 ? -6.803 1.982 25.182 1.00 36.69 196 GLN A C 1
ATOM 1519 O O . GLN A 1 196 ? -6.353 1.204 24.340 1.00 36.69 196 GLN A O 1
ATOM 1524 N N . ASP A 1 197 ? -6.415 3.248 25.312 1.00 44.09 197 ASP A N 1
ATOM 1525 C CA . ASP A 1 197 ? -5.270 3.870 24.664 1.00 44.09 197 ASP A CA 1
ATOM 1526 C C . ASP A 1 197 ? -3.995 3.063 24.952 1.00 44.09 197 ASP A C 1
ATOM 1528 O O . ASP A 1 197 ? -3.189 3.405 25.820 1.00 44.09 197 ASP A O 1
ATOM 1532 N N . VAL A 1 198 ? -3.768 1.975 24.215 1.00 46.84 198 VAL A N 1
ATOM 1533 C CA . VAL A 1 198 ? -2.410 1.494 23.999 1.00 46.84 198 VAL A CA 1
ATOM 1534 C C . VAL A 1 198 ? -1.753 2.630 23.238 1.00 46.84 198 VAL A C 1
ATOM 1536 O O . VAL A 1 198 ? -2.031 2.825 22.058 1.00 46.84 198 VAL A O 1
ATOM 1539 N N . ALA A 1 199 ? -0.989 3.452 23.960 1.00 53.31 199 ALA A N 1
ATOM 1540 C CA . ALA A 1 199 ? -0.354 4.649 23.438 1.00 53.31 199 ALA A CA 1
ATOM 1541 C C . ALA A 1 199 ? 0.572 4.259 22.280 1.00 53.31 199 ALA A C 1
ATOM 1543 O O . ALA A 1 199 ? 1.740 3.909 22.472 1.00 53.31 199 ALA A O 1
ATOM 1544 N N . ASP A 1 200 ? 0.023 4.277 21.068 1.00 56.09 200 ASP A N 1
ATOM 1545 C CA . ASP A 1 200 ? 0.784 4.106 19.849 1.00 56.09 200 ASP A CA 1
ATOM 1546 C C . ASP A 1 200 ? 1.906 5.153 19.858 1.00 56.09 200 ASP A C 1
ATOM 1548 O O . ASP A 1 200 ? 1.659 6.316 20.181 1.00 56.09 200 ASP A O 1
ATOM 1552 N N . PRO A 1 201 ? 3.156 4.788 19.517 1.00 59.75 201 PRO A N 1
ATOM 1553 C CA . PRO A 1 201 ? 4.263 5.723 19.648 1.00 59.75 201 PRO A CA 1
ATOM 1554 C C . PRO A 1 201 ? 4.005 6.989 18.825 1.00 59.75 201 PRO A C 1
ATOM 1556 O O . PRO A 1 201 ? 3.837 6.902 17.605 1.00 59.75 201 PRO A O 1
ATOM 1559 N N . ASN A 1 202 ? 3.999 8.156 19.468 1.00 66.56 202 ASN A N 1
ATOM 1560 C CA . ASN A 1 202 ? 3.621 9.400 18.806 1.00 66.56 202 ASN A CA 1
ATOM 1561 C C . ASN A 1 202 ? 4.431 9.651 17.518 1.00 66.56 202 ASN A C 1
ATOM 1563 O O . ASN A 1 202 ? 5.658 9.525 17.464 1.00 66.56 202 ASN A O 1
ATOM 1567 N N . ILE A 1 203 ? 3.720 10.035 16.465 1.00 65.19 203 ILE A N 1
ATOM 1568 C CA . ILE A 1 203 ? 4.246 10.540 15.199 1.00 65.19 203 ILE A CA 1
ATOM 1569 C C . ILE A 1 203 ? 4.605 12.016 15.388 1.00 65.19 203 ILE A C 1
ATOM 1571 O O . ILE A 1 203 ? 4.095 12.683 16.285 1.00 65.19 203 ILE A O 1
ATOM 1575 N N . GLY A 1 204 ? 5.513 12.543 14.570 1.00 64.62 204 GLY A N 1
ATOM 1576 C CA . GLY A 1 204 ? 5.887 13.951 14.631 1.00 64.62 204 GLY A CA 1
ATOM 1577 C C . GLY A 1 204 ? 7.176 14.214 15.399 1.00 64.62 204 GLY A C 1
ATOM 1578 O O . GLY A 1 204 ? 7.532 15.376 15.563 1.00 64.62 204 GLY A O 1
ATOM 1579 N N . TYR A 1 205 ? 7.891 13.172 15.841 1.00 77.25 205 TYR A N 1
ATOM 1580 C CA . TYR A 1 205 ? 9.182 13.270 16.536 1.00 77.25 205 TYR A CA 1
ATOM 1581 C C . TYR A 1 205 ? 10.382 12.853 15.679 1.00 77.25 205 TYR A C 1
ATOM 1583 O O . TYR A 1 205 ? 11.526 13.017 16.107 1.00 77.25 205 TYR A O 1
ATOM 1591 N N . LEU A 1 206 ? 10.165 12.348 14.460 1.00 75.00 206 LEU A N 1
ATOM 1592 C CA . LEU A 1 206 ? 11.272 11.908 13.614 1.00 75.00 206 LEU A CA 1
ATOM 1593 C C . LEU A 1 206 ? 12.076 13.119 13.111 1.00 75.00 206 LEU A C 1
ATOM 1595 O O . LEU A 1 206 ? 11.545 14.233 13.047 1.00 75.00 206 LEU A O 1
ATOM 1599 N N . PRO A 1 207 ? 13.358 12.940 12.737 1.00 75.75 207 PRO A N 1
ATOM 1600 C CA . PRO A 1 207 ? 14.175 14.034 12.212 1.00 75.75 207 PRO A CA 1
ATOM 1601 C C . PRO A 1 207 ? 13.524 14.766 11.030 1.00 75.75 207 PRO A C 1
ATOM 1603 O O . PRO A 1 207 ? 13.604 15.988 10.967 1.00 75.75 207 PRO A O 1
ATOM 1606 N N . MET A 1 208 ? 12.822 14.040 10.153 1.00 71.06 208 MET A N 1
ATOM 1607 C CA . MET A 1 208 ? 12.078 14.603 9.016 1.00 71.06 208 MET A CA 1
ATOM 1608 C C . MET A 1 208 ? 10.846 15.430 9.418 1.00 71.06 208 MET A C 1
ATOM 1610 O O . MET A 1 208 ? 10.444 16.321 8.679 1.00 71.06 208 MET A O 1
ATOM 1614 N N . ASP A 1 209 ? 10.293 15.207 10.612 1.00 78.75 209 ASP A N 1
ATOM 1615 C CA . ASP A 1 209 ? 9.127 15.938 11.120 1.00 78.75 209 ASP A CA 1
ATOM 1616 C C . ASP A 1 209 ? 9.520 17.310 11.713 1.00 78.75 209 ASP A C 1
ATOM 1618 O O . ASP A 1 209 ? 8.659 18.132 12.024 1.00 78.75 209 ASP A O 1
ATOM 1622 N N . LYS A 1 210 ? 10.829 17.591 11.865 1.00 80.06 210 LYS A N 1
ATOM 1623 C CA . LYS A 1 210 ? 11.348 18.879 12.370 1.00 80.06 210 LYS A CA 1
ATOM 1624 C C . LYS A 1 210 ? 10.836 20.069 11.563 1.00 80.06 210 LYS A C 1
ATOM 1626 O O . LYS A 1 210 ? 10.529 21.100 12.151 1.00 80.06 210 LYS A O 1
ATOM 1631 N N . LEU A 1 211 ? 10.745 19.916 10.242 1.00 78.62 211 LEU A N 1
ATOM 1632 C CA . LEU A 1 211 ? 10.295 20.981 9.350 1.00 78.62 211 LEU A CA 1
ATOM 1633 C C . LEU A 1 211 ? 8.807 21.293 9.552 1.00 78.62 211 LEU A C 1
ATOM 1635 O O . LEU A 1 211 ? 8.448 22.460 9.638 1.00 78.62 211 LEU A O 1
ATOM 1639 N N . GLY A 1 212 ? 7.967 20.268 9.727 1.00 72.88 212 GLY A N 1
ATOM 1640 C CA . GLY A 1 212 ? 6.551 20.449 10.061 1.00 72.88 212 GLY A CA 1
ATOM 1641 C C . GLY A 1 212 ? 6.355 21.140 11.411 1.00 72.88 212 GLY A C 1
ATOM 1642 O O . GLY A 1 212 ? 5.559 22.068 11.514 1.00 72.88 212 GLY A O 1
ATOM 1643 N N . ARG A 1 213 ? 7.153 20.774 12.427 1.00 78.56 213 ARG A N 1
ATOM 1644 C CA . ARG A 1 213 ? 7.145 21.461 13.733 1.00 78.56 213 ARG A CA 1
ATOM 1645 C C . ARG A 1 213 ? 7.559 22.928 13.627 1.00 78.56 213 ARG A C 1
ATOM 1647 O O . ARG A 1 213 ? 6.921 23.773 14.240 1.00 78.56 213 ARG A O 1
ATOM 1654 N N . PHE A 1 214 ? 8.614 23.221 12.865 1.00 80.44 214 PHE A N 1
ATOM 1655 C CA . PHE A 1 214 ? 9.053 24.595 12.620 1.00 80.44 214 PHE A CA 1
ATOM 1656 C C . PHE A 1 214 ? 7.965 25.406 11.913 1.00 80.44 214 PHE A C 1
ATOM 1658 O O . PHE A 1 214 ? 7.654 26.505 12.346 1.00 80.44 214 PHE A O 1
ATOM 1665 N N . TYR A 1 215 ? 7.356 24.845 10.867 1.00 76.44 215 TYR A N 1
ATOM 1666 C CA . TYR A 1 215 ? 6.341 25.536 10.079 1.00 76.44 215 TYR A CA 1
ATOM 1667 C C . TYR A 1 215 ? 5.051 25.790 10.867 1.00 76.44 215 TYR A C 1
ATOM 1669 O O . TYR A 1 215 ? 4.517 26.890 10.816 1.00 76.44 215 TYR A O 1
ATOM 1677 N N . ALA A 1 216 ? 4.587 24.818 11.658 1.00 73.38 216 ALA A N 1
ATOM 1678 C CA . ALA A 1 216 ? 3.428 25.006 12.532 1.00 73.38 216 ALA A CA 1
ATOM 1679 C C . ALA A 1 216 ? 3.647 26.093 13.598 1.00 73.38 216 ALA A C 1
ATOM 1681 O O . ALA A 1 216 ? 2.689 26.734 14.006 1.00 73.38 216 ALA A O 1
ATOM 1682 N N . ALA A 1 217 ? 4.894 26.314 14.029 1.00 71.00 217 ALA A N 1
ATOM 1683 C CA . ALA A 1 217 ? 5.248 27.352 14.997 1.00 71.00 217 ALA A CA 1
ATOM 1684 C C . ALA A 1 217 ? 5.350 28.768 14.393 1.00 71.00 217 ALA A C 1
ATOM 1686 O O . ALA A 1 217 ? 5.589 29.717 15.135 1.00 71.00 217 ALA A O 1
ATOM 1687 N N . LEU A 1 218 ? 5.231 28.914 13.065 1.00 73.06 218 LEU A N 1
ATOM 1688 C CA . LEU A 1 218 ? 5.194 30.217 12.387 1.00 73.06 218 LEU A CA 1
ATOM 1689 C C . LEU A 1 218 ? 3.777 30.815 12.301 1.00 73.06 218 LEU A C 1
ATOM 1691 O O . LEU A 1 218 ? 3.659 31.978 11.913 1.00 73.06 218 LEU A O 1
ATOM 1695 N N . ASN A 1 219 ? 2.740 30.035 12.628 1.00 56.94 219 ASN A N 1
ATOM 1696 C CA . ASN A 1 219 ? 1.347 30.486 12.755 1.00 56.94 219 ASN A CA 1
ATOM 1697 C C . ASN A 1 219 ? 1.058 30.977 14.176 1.00 56.94 219 ASN A C 1
ATOM 1699 O O . ASN A 1 219 ? 0.269 31.939 14.298 1.00 56.94 219 ASN A O 1
#

Organism: NCBI:txid41062

Sequence (219 aa):
MAVLLPHAVVGCIELILFYGGFGCSLLALIACLIHSATSLALAKHLHRGYEPITRPTYQAGNILRATIMLYAYYSKDPVAYHDAMMPIHGFAYTRALLGLLGTMGPTTSFIENVNSKDVYAHAVFGAALLSIGHCSGGVTTISYYVLLVHAVGKLSLYARLRYDKFTKQQCQVPRHIDFLRFVGLFSFEDDLDTHQDVADPNIGYLPMDKLGRFYAALN

Secondary structure (DSSP, 8-state):
-TTHHHHHHHHHHHHHHHHTT--S-HHHHHHHHHHHHHHHHHHTT--SS-HHHHHHHHHHHHHHHHHHHHHHHHH--HHHHHHHHGGGGHHHHHHHHHHHHHHSSSSS-HHHHHH-HHHHHHHHHHHHHHHHHTSTTHHHHHHHHHHHHHHHHHHHHHHHHHHHHHHHTTPPPPHHHHHHHHTTSS---S-TT------PPPSS-SGGGHHHHHHHTT-

pLDDT: mean 85.61, std 12.78, range [36.69, 97.38]

Foldseek 3Di:
DVLVVLLVVLLVVLCCCVVVPHFLDPSNLVSLLSNLLSQLVVLLPDPAAPNLQQSLLSNLLSVLLNVLSVVCNVVVDRLSSVLSNLQSCLVVQLLVQLLVQLLVDPDLASQVRSRHSHSSSCSSNVSNLVSNCPRPVHPVSSVVSVVSSVVL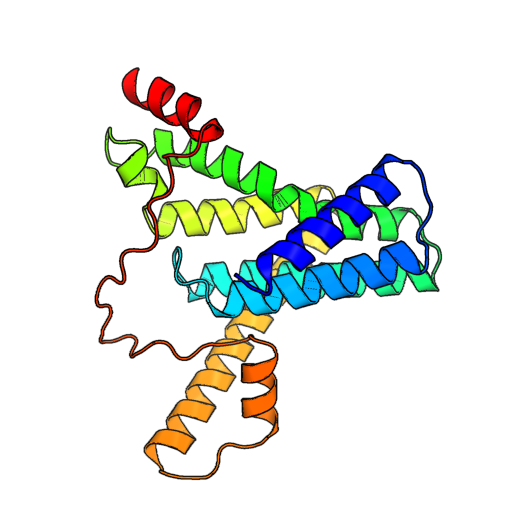SVVLVVLVVQVVVCVVVVHDRDPVSVVCVVSSSHYDDDDPVPPPCPPDPGPQPDPSSVVSRVSSVVD

Radius of gyration: 18.65 Å; chains: 1; bounding box: 41×55×46 Å